Protein AF-A0A158P688-F1 (afdb_monomer_lite)

Secondary structure (DSSP, 8-state):
-------------------HHHHHHHHHHHHHHHTT--SPPP-EEPPTTHHHHS-EEEEEEEEEETTTEEEEEEEEEE---GGGSEEPS-HHHHTTS-HHHHHHTSSSSTT--S-HHHHHH--SSEEEEEESSTTTS---SHHHHHHHHHHHHHHHHHTT--S-EEEEES-GGG-EEEEEEE-SS-EEEEE--TTHHHHHHHHHTT-

Structure (mmCIF, N/CA/C/O backbone):
data_AF-A0A158P688-F1
#
_entry.id   AF-A0A158P688-F1
#
loop_
_atom_site.group_PDB
_atom_site.id
_atom_site.type_symbol
_atom_site.label_atom_id
_atom_site.label_alt_id
_atom_site.label_comp_id
_atom_site.label_asym_id
_atom_site.label_entity_id
_atom_site.label_seq_id
_atom_site.pdbx_PDB_ins_code
_atom_site.Cartn_x
_atom_site.Cartn_y
_atom_site.Cartn_z
_atom_site.occupancy
_atom_site.B_iso_or_equiv
_atom_site.auth_seq_id
_atom_site.auth_comp_id
_atom_site.auth_asym_id
_atom_site.auth_atom_id
_atom_site.pdbx_PDB_model_num
ATOM 1 N N . MET A 1 1 ? 5.202 -30.142 65.282 1.00 42.09 1 MET A N 1
ATOM 2 C CA . MET A 1 1 ? 4.028 -29.757 64.474 1.00 42.09 1 MET A CA 1
ATOM 3 C C . MET A 1 1 ? 4.418 -28.473 63.767 1.00 42.09 1 MET A C 1
ATOM 5 O O . MET A 1 1 ? 4.201 -27.389 64.292 1.00 42.09 1 MET A O 1
ATOM 9 N N . GLU A 1 2 ? 5.167 -28.626 62.679 1.00 47.06 2 GLU A N 1
ATOM 10 C CA . GLU A 1 2 ? 5.663 -27.513 61.870 1.00 47.06 2 GLU A CA 1
ATOM 11 C C . GLU A 1 2 ? 4.525 -27.040 60.967 1.00 47.06 2 GLU A C 1
ATOM 13 O O . GLU A 1 2 ? 3.822 -27.852 60.368 1.00 47.06 2 GLU A O 1
ATOM 18 N N . LYS A 1 3 ? 4.283 -25.727 60.954 1.00 50.97 3 LYS A N 1
ATOM 19 C CA . LYS A 1 3 ? 3.353 -25.100 60.019 1.00 50.97 3 LYS A CA 1
ATOM 20 C C . LYS A 1 3 ? 4.102 -24.909 58.707 1.00 50.97 3 LYS A C 1
ATOM 22 O O . LYS A 1 3 ? 4.956 -24.030 58.630 1.00 50.97 3 LYS A O 1
ATOM 27 N N . GLU A 1 4 ? 3.780 -25.719 57.707 1.00 53.47 4 GLU A N 1
ATOM 28 C CA . GLU A 1 4 ? 4.134 -25.413 56.324 1.00 53.47 4 GLU A CA 1
ATOM 29 C C . GLU A 1 4 ? 3.389 -24.135 55.926 1.00 53.47 4 GLU A C 1
ATOM 31 O O . GLU A 1 4 ? 2.156 -24.073 55.941 1.00 53.47 4 GLU A O 1
ATOM 36 N N . GLY A 1 5 ? 4.157 -23.073 55.679 1.00 58.00 5 GLY A N 1
ATOM 37 C CA . GLY A 1 5 ? 3.653 -21.859 55.061 1.00 58.00 5 GLY A CA 1
ATOM 38 C C . GLY A 1 5 ? 3.280 -22.196 53.629 1.00 58.00 5 GLY A C 1
ATOM 39 O O . GLY A 1 5 ? 4.149 -22.526 52.831 1.00 58.00 5 GLY A O 1
ATOM 40 N N . VAL A 1 6 ? 1.986 -22.158 53.330 1.00 57.94 6 VAL A N 1
ATOM 41 C CA . VAL A 1 6 ? 1.498 -22.242 51.958 1.00 57.94 6 VAL A CA 1
ATOM 42 C C . VAL A 1 6 ? 1.995 -20.979 51.260 1.00 57.94 6 VAL A C 1
ATOM 44 O O . VAL A 1 6 ? 1.518 -19.886 51.563 1.00 57.94 6 VAL A O 1
ATOM 47 N N . GLU A 1 7 ? 3.006 -21.115 50.400 1.00 63.25 7 GLU A N 1
ATOM 48 C CA . GLU A 1 7 ? 3.348 -20.081 49.426 1.00 63.25 7 GLU A CA 1
ATOM 49 C C . GLU A 1 7 ? 2.109 -19.862 48.561 1.00 63.25 7 GLU A C 1
ATOM 51 O O . GLU A 1 7 ? 1.703 -20.722 47.779 1.00 63.25 7 GLU A O 1
ATOM 56 N N . GLU A 1 8 ? 1.457 -18.726 48.782 1.00 62.47 8 GLU A N 1
ATOM 57 C CA . GLU A 1 8 ? 0.328 -18.256 47.999 1.00 62.47 8 GLU A CA 1
ATOM 58 C C . GLU A 1 8 ? 0.866 -17.940 46.596 1.00 62.47 8 GLU A C 1
ATOM 60 O O . GLU A 1 8 ? 1.449 -16.886 46.345 1.00 62.47 8 GLU A O 1
ATOM 65 N N . VAL A 1 9 ? 0.782 -18.926 45.700 1.00 66.31 9 VAL A N 1
ATOM 66 C CA . VAL A 1 9 ? 1.106 -18.758 44.284 1.00 66.31 9 VAL A CA 1
ATOM 67 C C . VAL A 1 9 ? 0.060 -17.806 43.721 1.00 66.31 9 VAL A C 1
ATOM 69 O O . VAL A 1 9 ? -1.075 -18.199 43.465 1.00 66.31 9 VAL A O 1
ATOM 72 N N . PHE A 1 10 ? 0.427 -16.534 43.589 1.00 61.31 10 PHE A N 1
ATOM 73 C CA . PHE A 1 10 ? -0.394 -15.553 42.898 1.00 61.31 10 PHE A CA 1
ATOM 74 C C . PHE A 1 10 ? -0.520 -15.984 41.435 1.00 61.31 10 PHE A C 1
ATOM 76 O O . PHE A 1 10 ? 0.457 -15.983 40.686 1.00 61.31 10 PHE A O 1
ATOM 83 N N . GLU A 1 11 ? -1.726 -16.388 41.050 1.00 66.19 11 GLU A N 1
ATOM 84 C CA . GLU A 1 11 ? -2.105 -16.624 39.664 1.00 66.19 11 GLU A CA 1
ATOM 85 C C . GLU A 1 11 ? -2.108 -15.255 38.969 1.00 66.19 11 GLU A C 1
ATOM 87 O O . GLU A 1 11 ? -2.910 -14.375 39.285 1.00 66.19 11 GLU A O 1
ATOM 92 N N . ILE A 1 12 ? -1.114 -15.013 38.111 1.00 66.25 12 ILE A N 1
ATOM 93 C CA . ILE A 1 12 ? -1.062 -13.793 37.307 1.00 66.25 12 ILE A CA 1
ATOM 94 C C . ILE A 1 12 ? -2.054 -13.997 36.165 1.00 66.25 12 ILE A C 1
ATOM 96 O O . ILE A 1 12 ? -1.719 -14.597 35.145 1.00 66.25 12 ILE A O 1
ATOM 100 N N . ASP A 1 13 ? -3.278 -13.515 36.356 1.00 57.19 13 ASP A N 1
ATOM 101 C CA . ASP A 1 13 ? -4.245 -13.377 35.273 1.00 57.19 13 ASP A CA 1
ATOM 102 C C . ASP A 1 13 ? -3.740 -12.301 34.305 1.00 57.19 13 ASP A C 1
ATOM 104 O O . ASP A 1 13 ? -3.825 -11.095 34.558 1.00 57.19 13 ASP A O 1
ATOM 108 N N . ASP A 1 14 ? -3.158 -12.743 33.195 1.00 58.66 14 ASP A N 1
ATOM 109 C CA . ASP A 1 14 ? -2.617 -11.865 32.166 1.00 58.66 14 ASP A CA 1
ATOM 110 C C . ASP A 1 14 ? -3.780 -11.284 31.335 1.00 58.66 14 ASP A C 1
ATOM 112 O O . ASP A 1 14 ? -4.219 -11.851 30.335 1.00 58.66 14 ASP A O 1
ATOM 116 N N . PHE A 1 15 ? -4.332 -10.143 31.763 1.00 59.12 15 PHE A N 1
ATOM 117 C CA . PHE A 1 15 ? -5.373 -9.399 31.035 1.00 59.12 15 PHE A CA 1
ATOM 118 C C . PHE A 1 15 ? -4.788 -8.606 29.855 1.00 59.12 15 PHE A C 1
ATOM 120 O O . PHE A 1 15 ? -4.997 -7.395 29.738 1.00 59.12 15 PHE A O 1
ATOM 127 N N . THR A 1 16 ? -4.044 -9.260 28.963 1.00 63.25 16 THR A N 1
ATOM 128 C CA . THR A 1 16 ? -3.558 -8.632 27.727 1.00 63.25 16 THR A CA 1
ATOM 129 C C . THR A 1 16 ? -4.727 -8.415 26.759 1.00 63.25 16 THR A C 1
ATOM 131 O O . THR A 1 16 ? -5.001 -9.201 25.855 1.00 63.25 16 THR A O 1
ATOM 134 N N . VAL A 1 17 ? -5.478 -7.330 26.969 1.00 73.69 17 VAL A N 1
ATOM 135 C CA . VAL A 1 17 ? -6.523 -6.890 26.038 1.00 73.69 17 VAL A CA 1
ATOM 136 C C . VAL A 1 17 ? -5.837 -6.328 24.796 1.00 73.69 17 VAL A C 1
ATOM 138 O O . VAL A 1 17 ? -5.309 -5.219 24.824 1.00 73.69 17 VAL A O 1
ATOM 141 N N . ILE A 1 18 ? -5.851 -7.099 23.707 1.00 80.12 18 ILE A N 1
ATOM 142 C CA . ILE A 1 18 ? -5.325 -6.666 22.409 1.00 80.12 18 ILE A CA 1
ATOM 143 C C . ILE A 1 18 ? -6.153 -5.477 21.920 1.00 80.12 18 ILE A C 1
ATOM 145 O O . ILE A 1 18 ? -7.374 -5.567 21.742 1.00 80.12 18 ILE A O 1
ATOM 149 N N . THR A 1 19 ? -5.482 -4.359 21.682 1.00 87.81 19 THR A N 1
ATOM 150 C CA . THR A 1 19 ? -6.111 -3.136 21.188 1.00 87.81 19 THR A CA 1
ATOM 151 C C . THR A 1 19 ? -6.630 -3.320 19.758 1.00 87.81 19 THR A C 1
ATOM 153 O O . THR A 1 19 ? -6.161 -4.162 18.992 1.00 87.81 19 THR A O 1
ATOM 156 N N . GLU A 1 20 ? -7.607 -2.507 19.348 1.00 89.81 20 GLU A N 1
ATOM 157 C CA . GLU A 1 20 ? -8.076 -2.477 17.951 1.00 89.81 20 GLU A CA 1
ATOM 158 C C . GLU A 1 20 ? -6.946 -2.205 16.957 1.00 89.81 20 GLU A C 1
ATOM 160 O O . GLU A 1 20 ? -6.907 -2.798 15.879 1.00 89.81 20 GLU A O 1
ATOM 165 N N . PHE A 1 21 ? -6.009 -1.337 17.339 1.00 92.19 21 PHE A N 1
ATOM 166 C CA . PHE A 1 21 ? -4.834 -1.028 16.539 1.00 92.19 21 PHE A CA 1
ATOM 167 C C . PHE A 1 21 ? -3.965 -2.269 16.313 1.00 92.19 21 PHE A C 1
ATOM 169 O O . PHE A 1 21 ? -3.626 -2.572 15.173 1.00 92.19 21 PHE A O 1
ATOM 176 N N . GLU A 1 22 ? -3.655 -3.026 17.367 1.00 93.12 22 GLU A N 1
ATOM 177 C CA . GLU A 1 22 ? -2.866 -4.258 17.258 1.00 93.12 22 GLU A CA 1
ATOM 178 C C . GLU A 1 22 ? -3.596 -5.328 16.442 1.00 93.12 22 GLU A C 1
ATOM 180 O O . GLU A 1 22 ? -2.985 -5.958 15.580 1.00 93.12 22 GLU A O 1
ATOM 185 N N . ARG A 1 23 ? -4.916 -5.487 16.633 1.00 93.38 23 ARG A N 1
ATOM 186 C CA . ARG A 1 23 ? -5.735 -6.382 15.794 1.00 93.38 23 ARG A CA 1
ATOM 187 C C . ARG A 1 23 ? -5.635 -6.005 14.314 1.00 93.38 23 ARG A C 1
ATOM 189 O O . ARG A 1 23 ? -5.493 -6.885 13.467 1.00 93.38 23 ARG A O 1
ATOM 196 N N . PHE A 1 24 ? -5.689 -4.710 14.003 1.00 95.75 24 PHE A N 1
ATOM 197 C CA . PHE A 1 24 ? -5.553 -4.215 12.636 1.00 95.75 24 PHE A CA 1
ATOM 198 C C . PHE A 1 24 ? -4.149 -4.463 12.070 1.00 95.75 24 PHE A C 1
ATOM 200 O O . PHE A 1 24 ? -4.032 -4.981 10.962 1.00 95.75 24 PHE A O 1
ATOM 207 N N . VAL A 1 25 ? -3.092 -4.164 12.832 1.00 96.69 25 VAL A N 1
ATOM 208 C CA . VAL A 1 25 ? -1.698 -4.434 12.437 1.00 96.69 25 VAL A CA 1
ATOM 209 C C . VAL A 1 25 ? -1.505 -5.911 12.107 1.00 96.69 25 VAL A C 1
ATOM 211 O O . VAL A 1 25 ? -1.020 -6.221 11.023 1.00 96.69 25 VAL A O 1
ATOM 214 N N . VAL A 1 26 ? -1.949 -6.819 12.981 1.00 95.69 26 VAL A N 1
ATOM 215 C CA . VAL A 1 26 ? -1.831 -8.272 12.769 1.00 95.69 26 VAL A CA 1
ATOM 216 C C . VAL A 1 26 ? -2.599 -8.719 11.524 1.00 95.69 26 VAL A C 1
ATOM 218 O O . VAL A 1 26 ? -2.091 -9.524 10.747 1.00 95.69 26 VAL A O 1
ATOM 221 N N . ALA A 1 27 ? -3.801 -8.182 11.291 1.00 96.56 27 ALA A N 1
ATOM 222 C CA . ALA A 1 27 ? -4.586 -8.509 10.102 1.00 96.56 27 ALA A CA 1
ATOM 223 C C . ALA A 1 27 ? -3.896 -8.057 8.804 1.00 96.56 27 ALA A C 1
ATOM 225 O O . ALA A 1 27 ? -3.894 -8.792 7.815 1.00 96.56 27 ALA A O 1
ATOM 226 N N . VAL A 1 28 ? -3.300 -6.861 8.800 1.00 97.38 28 VAL A N 1
ATOM 227 C CA . VAL A 1 28 ? -2.554 -6.353 7.643 1.00 97.38 28 VAL A CA 1
ATOM 228 C C . VAL A 1 28 ? -1.253 -7.126 7.448 1.00 97.38 28 VAL A C 1
ATOM 230 O O . VAL A 1 28 ? -0.952 -7.510 6.323 1.00 97.38 28 VAL A O 1
ATOM 233 N N . GLU A 1 29 ? -0.510 -7.410 8.515 1.00 97.06 29 GLU A N 1
ATOM 234 C CA . GLU A 1 29 ? 0.719 -8.203 8.454 1.00 97.06 29 GLU A CA 1
ATOM 235 C C . GLU A 1 29 ? 0.462 -9.593 7.868 1.00 97.06 29 GLU A C 1
ATOM 237 O O . GLU A 1 29 ? 1.119 -9.980 6.900 1.00 97.06 29 GLU A O 1
ATOM 242 N N . ALA A 1 30 ? -0.547 -10.301 8.385 1.00 96.88 30 ALA A N 1
ATOM 243 C CA . ALA A 1 30 ? -0.937 -11.617 7.893 1.00 96.88 30 ALA A CA 1
ATOM 244 C C . ALA A 1 30 ? -1.312 -11.580 6.405 1.00 96.88 30 ALA A C 1
ATOM 246 O O . ALA A 1 30 ? -0.909 -12.459 5.646 1.00 96.88 30 ALA A O 1
ATOM 247 N N . LEU A 1 31 ? -2.026 -10.537 5.964 1.00 97.50 31 LEU A N 1
ATOM 248 C CA . LEU A 1 31 ? -2.396 -10.366 4.560 1.00 97.50 31 LEU A CA 1
ATOM 249 C C . LEU A 1 31 ? -1.173 -10.138 3.657 1.00 97.50 31 LEU A C 1
ATOM 251 O O . LEU A 1 31 ? -1.068 -10.721 2.578 1.00 97.50 31 LEU A O 1
ATOM 255 N N . VAL A 1 32 ? -0.240 -9.284 4.084 1.00 96.56 32 VAL A N 1
ATOM 256 C CA . VAL A 1 32 ? 0.983 -8.971 3.326 1.00 96.56 32 VAL A CA 1
ATOM 257 C C . VAL A 1 32 ? 1.896 -10.203 3.247 1.00 96.56 32 VAL A C 1
ATOM 259 O O . VAL A 1 32 ? 2.467 -10.476 2.187 1.00 96.56 32 VAL A O 1
ATOM 262 N N . GLN A 1 33 ? 1.973 -10.989 4.326 1.00 96.12 33 GLN A N 1
ATOM 263 C CA . GLN A 1 33 ? 2.653 -12.286 4.354 1.00 96.12 33 GLN A CA 1
ATOM 264 C C . GLN A 1 33 ? 1.992 -13.305 3.419 1.00 96.12 33 GLN A C 1
ATOM 266 O O . GLN A 1 33 ? 2.682 -13.920 2.607 1.00 96.12 33 GLN A O 1
ATOM 271 N N . GLU A 1 34 ? 0.664 -13.450 3.471 1.00 97.00 34 GLU A N 1
ATOM 272 C CA . GLU A 1 34 ? -0.103 -14.348 2.595 1.00 97.00 34 GLU A CA 1
ATOM 273 C C . GLU A 1 34 ? 0.138 -14.032 1.112 1.00 97.00 34 GLU A C 1
ATOM 275 O O . GLU A 1 34 ? 0.242 -14.929 0.271 1.00 97.00 34 GLU A O 1
ATOM 280 N N . TRP A 1 35 ? 0.262 -12.748 0.772 1.00 96.44 35 TRP A N 1
ATOM 281 C CA . TRP A 1 35 ? 0.513 -12.305 -0.598 1.00 96.44 35 TRP A CA 1
ATOM 282 C C . TRP A 1 35 ? 1.980 -12.398 -1.033 1.00 96.44 35 TRP A C 1
ATOM 284 O O . TRP A 1 35 ? 2.261 -12.160 -2.211 1.00 96.44 35 TRP A O 1
ATOM 294 N N . GLY A 1 36 ? 2.892 -12.790 -0.137 1.00 94.38 36 GLY A N 1
ATOM 295 C CA . GLY A 1 36 ? 4.316 -12.955 -0.431 1.00 94.38 36 GLY A CA 1
ATOM 296 C C . GLY A 1 36 ? 5.041 -11.631 -0.668 1.00 94.38 36 GLY A C 1
ATOM 297 O O . GLY A 1 36 ? 5.962 -11.567 -1.480 1.00 94.38 36 GLY A O 1
ATOM 298 N N . LEU A 1 37 ? 4.602 -10.561 -0.000 1.00 93.69 37 LEU A N 1
ATOM 299 C CA . LEU A 1 37 ? 5.148 -9.208 -0.156 1.00 93.69 37 LEU A CA 1
ATOM 300 C C . LEU A 1 37 ? 6.218 -8.871 0.902 1.00 93.69 37 LEU A C 1
ATOM 302 O O . LEU A 1 37 ? 6.527 -7.702 1.122 1.00 93.69 37 LEU A O 1
ATOM 306 N N . THR A 1 38 ? 6.759 -9.885 1.577 1.00 91.56 38 THR A N 1
ATOM 307 C CA . THR A 1 38 ? 7.783 -9.756 2.624 1.00 91.56 38 THR A CA 1
ATOM 308 C C . THR A 1 38 ? 9.193 -9.692 2.050 1.00 91.56 38 THR A C 1
ATOM 310 O O . THR A 1 38 ? 9.495 -10.397 1.083 1.00 91.56 38 THR A O 1
ATOM 313 N N . GLY A 1 39 ? 10.079 -8.969 2.731 1.00 84.94 39 GLY A N 1
ATOM 314 C CA . GLY A 1 39 ? 11.501 -8.907 2.411 1.00 84.94 39 GLY A CA 1
ATOM 315 C C . GLY A 1 39 ? 11.865 -7.937 1.285 1.00 84.94 39 GLY A C 1
ATOM 316 O O . GLY A 1 39 ? 11.031 -7.218 0.728 1.00 84.94 39 GLY A O 1
ATOM 317 N N . GLU A 1 40 ? 13.157 -7.941 0.953 1.00 78.88 40 GLU A N 1
ATOM 318 C CA . GLU A 1 40 ? 13.744 -7.049 -0.049 1.00 78.88 40 GLU A CA 1
ATOM 319 C C . GLU A 1 40 ? 13.161 -7.323 -1.440 1.00 78.88 40 GLU A C 1
ATOM 321 O O . GLU A 1 40 ? 13.055 -8.469 -1.892 1.00 78.88 40 GLU A O 1
ATOM 326 N N . ARG A 1 41 ? 12.776 -6.252 -2.137 1.00 84.19 41 ARG A N 1
ATOM 327 C CA . ARG A 1 41 ? 12.240 -6.345 -3.496 1.00 84.19 41 ARG A CA 1
ATOM 328 C C . ARG A 1 41 ? 13.371 -6.292 -4.514 1.00 84.19 41 ARG A C 1
ATOM 330 O O . ARG A 1 41 ? 14.478 -5.832 -4.238 1.00 84.19 41 ARG A O 1
ATOM 337 N N . GLN A 1 42 ? 13.104 -6.760 -5.730 1.00 72.81 42 GLN A N 1
ATOM 338 C CA . GLN A 1 42 ? 14.065 -6.579 -6.812 1.00 72.81 42 GLN A CA 1
ATOM 339 C C . GLN A 1 42 ? 14.171 -5.093 -7.155 1.00 72.81 42 GLN A C 1
ATOM 341 O O . GLN A 1 42 ? 13.176 -4.428 -7.436 1.00 72.81 42 GLN A O 1
ATOM 346 N N . HIS A 1 43 ? 15.397 -4.582 -7.118 1.00 73.38 43 HIS A N 1
ATOM 347 C CA . HIS A 1 43 ? 15.708 -3.212 -7.489 1.00 73.38 43 HIS A CA 1
ATOM 348 C C . HIS A 1 43 ? 16.122 -3.219 -8.957 1.00 73.38 43 HIS A C 1
ATOM 350 O O . HIS A 1 43 ? 17.216 -3.669 -9.296 1.00 73.38 43 HIS A O 1
ATOM 356 N N . GLY A 1 44 ? 15.252 -2.733 -9.837 1.00 76.81 44 GLY A N 1
ATOM 357 C CA . GLY A 1 44 ? 15.532 -2.727 -11.265 1.00 76.81 44 GLY A CA 1
ATOM 358 C C . GLY A 1 44 ? 14.692 -1.721 -12.033 1.00 76.81 44 GLY A C 1
ATOM 359 O O . GLY A 1 44 ? 13.910 -0.974 -11.446 1.00 76.81 44 GLY A O 1
ATOM 360 N N . ARG A 1 45 ? 14.914 -1.646 -13.345 1.00 83.38 45 ARG A N 1
ATOM 361 C CA . ARG A 1 45 ? 14.231 -0.693 -14.225 1.00 83.38 45 ARG A CA 1
ATOM 362 C C . ARG A 1 45 ? 13.406 -1.415 -15.260 1.00 83.38 45 ARG A C 1
ATOM 364 O O . ARG A 1 45 ? 13.850 -2.377 -15.872 1.00 83.38 45 ARG A O 1
ATOM 371 N N . TYR A 1 46 ? 12.210 -0.907 -15.496 1.00 88.19 46 TYR A N 1
ATOM 372 C CA . TYR A 1 46 ? 11.400 -1.396 -16.594 1.00 88.19 46 TYR A CA 1
ATOM 373 C C . TYR A 1 46 ? 11.905 -0.823 -17.924 1.00 88.19 46 TYR A C 1
ATOM 375 O O . TYR A 1 46 ? 12.183 0.376 -17.993 1.00 88.19 46 TYR A O 1
ATOM 383 N N . PRO A 1 47 ? 11.959 -1.633 -18.995 1.00 87.69 47 PRO A N 1
ATOM 384 C CA . PRO A 1 47 ? 12.250 -1.166 -20.336 1.00 87.69 47 PRO A CA 1
ATOM 385 C C . PRO A 1 47 ? 11.323 -0.029 -20.752 1.00 87.69 47 PRO A C 1
ATOM 387 O O . PRO A 1 47 ? 10.134 0.016 -20.409 1.00 87.69 47 PRO A O 1
ATOM 390 N N . LYS A 1 48 ? 11.859 0.892 -21.551 1.00 88.19 48 LYS A N 1
ATOM 391 C CA . LYS A 1 48 ? 11.142 2.105 -21.939 1.00 88.19 48 LYS A CA 1
ATOM 392 C C . LYS A 1 48 ? 9.774 1.792 -22.555 1.00 88.19 48 LYS A C 1
ATOM 394 O O . LYS A 1 48 ? 9.667 1.166 -23.605 1.00 88.19 48 LYS A O 1
ATOM 399 N N . GLY A 1 49 ? 8.723 2.307 -21.918 1.00 86.06 49 GLY A N 1
ATOM 400 C CA . GLY A 1 49 ? 7.348 2.241 -22.413 1.00 86.06 49 GLY A CA 1
ATOM 401 C C . GLY A 1 49 ? 6.591 0.946 -22.106 1.00 86.06 49 GLY A C 1
ATOM 402 O O . GLY A 1 49 ? 5.384 0.924 -22.342 1.00 86.06 49 GLY A O 1
ATOM 403 N N . ILE A 1 50 ? 7.226 -0.087 -21.535 1.00 90.38 50 ILE A N 1
ATOM 404 C CA . ILE A 1 50 ? 6.561 -1.380 -21.290 1.00 90.38 50 ILE A CA 1
ATOM 405 C C . ILE A 1 50 ? 5.409 -1.267 -20.285 1.00 90.38 50 ILE A C 1
ATOM 407 O O . ILE A 1 50 ? 4.345 -1.840 -20.495 1.00 90.38 50 ILE A O 1
ATOM 411 N N . LEU A 1 51 ? 5.567 -0.443 -19.243 1.00 89.88 51 LEU A N 1
ATOM 412 C CA . LEU A 1 51 ? 4.545 -0.234 -18.209 1.00 89.88 51 LEU A CA 1
ATOM 413 C C . LEU A 1 51 ? 3.252 0.398 -18.750 1.00 89.88 51 LEU A C 1
ATOM 415 O O . LEU A 1 51 ? 2.202 0.323 -18.115 1.00 89.88 51 LEU A O 1
ATOM 419 N N . ARG A 1 52 ? 3.316 1.034 -19.927 1.00 88.69 52 ARG A N 1
ATOM 420 C CA . ARG A 1 52 ? 2.160 1.665 -20.582 1.00 88.69 52 ARG A CA 1
ATOM 421 C C . ARG A 1 52 ? 1.345 0.677 -21.406 1.00 88.69 52 ARG A C 1
ATOM 423 O O . ARG A 1 52 ? 0.196 0.968 -21.720 1.00 88.69 52 ARG A O 1
ATOM 430 N N . THR A 1 53 ? 1.951 -0.438 -21.804 1.00 89.12 53 THR A N 1
ATOM 431 C CA . THR A 1 53 ? 1.350 -1.425 -22.706 1.00 89.12 53 THR A CA 1
ATOM 432 C C . THR A 1 53 ? 1.104 -2.771 -22.035 1.00 89.12 53 THR A C 1
ATOM 434 O O . THR A 1 53 ? 0.332 -3.567 -22.566 1.00 89.12 53 THR A O 1
ATOM 437 N N . CYS A 1 54 ? 1.732 -3.039 -20.887 1.00 91.12 54 CYS A N 1
ATOM 438 C CA . CYS A 1 54 ? 1.561 -4.292 -20.167 1.00 91.12 54 CYS A CA 1
ATOM 439 C C . CYS A 1 54 ? 0.167 -4.424 -19.540 1.00 91.12 54 CYS A C 1
ATOM 441 O O . CYS A 1 54 ? -0.502 -3.441 -19.206 1.00 91.12 54 CYS A O 1
ATOM 443 N N . SER A 1 55 ? -0.254 -5.671 -19.330 1.00 92.69 55 SER A N 1
ATOM 444 C CA . SER A 1 55 ? -1.362 -5.982 -18.432 1.00 92.69 55 SER A CA 1
ATOM 445 C C . SER A 1 55 ? -0.943 -5.772 -16.978 1.00 92.69 55 SER A C 1
ATOM 447 O O . SER A 1 55 ? 0.239 -5.790 -16.632 1.00 92.69 55 SER A O 1
ATOM 449 N N . TRP A 1 56 ? -1.935 -5.559 -16.120 1.00 93.94 56 TRP A N 1
ATOM 450 C CA . TRP A 1 56 ? -1.748 -5.353 -14.690 1.00 93.94 56 TRP A CA 1
ATOM 451 C C . TRP A 1 56 ? -2.496 -6.433 -13.929 1.00 93.94 56 TRP A C 1
ATOM 453 O O . TRP A 1 56 ? -3.636 -6.764 -14.263 1.00 93.94 56 TRP A O 1
ATOM 463 N N . LYS A 1 57 ? -1.840 -6.992 -12.917 1.00 95.00 57 LYS A N 1
ATOM 464 C CA . LYS A 1 57 ? -2.427 -7.970 -12.011 1.00 95.00 57 LYS A CA 1
ATOM 465 C C . LYS A 1 57 ? -2.874 -7.269 -10.747 1.00 95.00 57 LYS A C 1
ATOM 467 O O . LYS A 1 57 ? -2.136 -6.474 -10.166 1.00 95.00 57 LYS A O 1
ATOM 472 N N . THR A 1 58 ? -4.075 -7.624 -10.310 1.00 96.12 58 THR A N 1
ATOM 473 C CA . THR A 1 58 ? -4.672 -7.079 -9.100 1.00 96.12 58 THR A CA 1
ATOM 474 C C . THR A 1 58 ? -5.186 -8.207 -8.217 1.00 96.12 58 THR A C 1
ATOM 476 O O . THR A 1 58 ? -5.848 -9.128 -8.697 1.00 96.12 58 THR A O 1
ATOM 479 N N . LYS A 1 59 ? -4.893 -8.133 -6.918 1.00 96.56 59 LYS A N 1
ATOM 480 C CA . LYS A 1 59 ? -5.487 -8.980 -5.873 1.00 96.56 59 LYS A CA 1
ATOM 481 C C . LYS A 1 59 ? -6.168 -8.085 -4.851 1.00 96.56 59 LYS A C 1
ATOM 483 O O . LYS A 1 59 ? -5.685 -6.988 -4.589 1.00 96.56 59 LYS A O 1
ATOM 488 N N . SER A 1 60 ? -7.271 -8.537 -4.263 1.00 97.31 60 SER A N 1
ATOM 489 C CA . SER A 1 60 ? -7.956 -7.759 -3.232 1.00 97.31 60 SER A CA 1
ATOM 490 C C . SER A 1 60 ? -8.483 -8.622 -2.099 1.00 97.31 60 SER A C 1
ATOM 492 O O . SER A 1 60 ? -9.002 -9.706 -2.353 1.00 97.31 60 SER A O 1
ATOM 494 N N . SER A 1 61 ? -8.418 -8.098 -0.880 1.00 98.00 61 SER A N 1
ATOM 495 C CA . SER A 1 61 ? -9.027 -8.674 0.320 1.00 98.00 61 SER A CA 1
ATOM 496 C C . SER A 1 61 ? -9.650 -7.563 1.167 1.00 98.00 61 SER A C 1
ATOM 498 O O . SER A 1 61 ? -9.447 -6.380 0.894 1.00 98.00 61 SER A O 1
ATOM 500 N N . VAL A 1 62 ? -10.443 -7.926 2.170 1.00 97.50 62 VAL A N 1
ATOM 501 C CA . VAL A 1 62 ? -11.062 -6.980 3.103 1.00 97.50 62 VAL A CA 1
ATOM 502 C C . VAL A 1 62 ? -10.517 -7.243 4.498 1.00 97.50 62 VAL A C 1
ATOM 504 O O . VAL A 1 62 ? -10.509 -8.384 4.953 1.00 97.50 62 VAL A O 1
ATOM 507 N N . VAL A 1 63 ? -10.088 -6.181 5.174 1.00 96.62 63 VAL A N 1
ATOM 508 C CA . VAL A 1 63 ? -9.622 -6.203 6.563 1.00 96.62 63 VAL A CA 1
ATOM 509 C C . VAL A 1 63 ? -10.519 -5.317 7.422 1.00 96.62 63 VAL A C 1
ATOM 511 O O . VAL A 1 63 ? -11.028 -4.297 6.955 1.00 96.62 63 VAL A O 1
ATOM 514 N N . ASN A 1 64 ? -10.724 -5.701 8.680 1.00 94.56 64 ASN A N 1
ATOM 515 C CA . ASN A 1 64 ? -11.487 -4.891 9.630 1.00 94.56 64 ASN A CA 1
ATOM 516 C C . ASN A 1 64 ? -10.603 -3.771 10.185 1.00 94.56 64 ASN A C 1
ATOM 518 O O . ASN A 1 64 ? -9.457 -4.020 10.551 1.00 94.56 64 ASN A O 1
ATOM 522 N N . PHE A 1 65 ? -11.145 -2.562 10.274 1.00 92.50 65 PHE A N 1
ATOM 523 C CA . PHE A 1 65 ? -10.512 -1.390 10.863 1.00 92.50 65 PHE A CA 1
ATOM 524 C C . PHE A 1 65 ? -11.364 -0.905 12.043 1.00 92.50 65 PHE A C 1
ATOM 526 O O . PHE A 1 65 ? -12.367 -0.214 11.867 1.00 92.50 65 PHE A O 1
ATOM 533 N N . GLY A 1 66 ? -10.979 -1.314 13.252 1.00 86.75 66 GLY A N 1
ATOM 534 C CA . GLY A 1 66 ? -11.856 -1.222 14.419 1.00 86.75 66 GLY A CA 1
ATOM 535 C C . GLY A 1 66 ? -13.062 -2.158 14.288 1.00 86.75 66 GLY A C 1
ATOM 536 O O . GLY A 1 66 ? -13.027 -3.137 13.539 1.00 86.75 66 GLY A O 1
ATOM 537 N N . ASP A 1 67 ? -14.130 -1.857 15.020 1.00 84.25 67 ASP A N 1
ATOM 538 C CA . ASP A 1 67 ? -15.321 -2.715 15.055 1.00 84.25 67 ASP A CA 1
ATOM 539 C C . ASP A 1 67 ? -16.363 -2.367 13.974 1.00 84.25 67 ASP A C 1
ATOM 541 O O . ASP A 1 67 ? -17.188 -3.208 13.612 1.00 84.25 67 ASP A O 1
ATOM 545 N N . LEU A 1 68 ? -16.333 -1.135 13.453 1.00 81.31 68 LEU A N 1
ATOM 546 C CA . LEU A 1 68 ? -17.347 -0.624 12.524 1.00 81.31 68 LEU A CA 1
ATOM 547 C C . LEU A 1 68 ? -16.865 -0.586 11.076 1.00 81.31 68 LEU A C 1
ATOM 549 O O . LEU A 1 68 ? -17.633 -0.938 10.184 1.00 81.31 68 LEU A O 1
ATOM 553 N N . ASN A 1 69 ? -15.607 -0.202 10.848 1.00 90.19 69 ASN A N 1
ATOM 554 C CA . ASN A 1 69 ? -15.135 0.092 9.504 1.00 90.19 69 ASN A CA 1
ATOM 555 C C . ASN A 1 69 ? -14.428 -1.114 8.883 1.00 90.19 69 ASN A C 1
ATOM 557 O O . ASN A 1 69 ? -13.756 -1.902 9.552 1.00 90.19 69 ASN A O 1
ATOM 561 N N . LYS A 1 70 ? -14.513 -1.224 7.562 1.00 94.94 70 LYS A N 1
ATOM 562 C CA . LYS A 1 70 ? -13.818 -2.230 6.759 1.00 94.94 70 LYS A CA 1
ATOM 563 C C . LYS A 1 70 ? -13.036 -1.574 5.638 1.00 94.94 70 LYS A C 1
ATOM 565 O O . LYS A 1 70 ? -13.539 -0.737 4.896 1.00 94.94 70 LYS A O 1
ATOM 570 N N . LEU A 1 71 ? -11.794 -2.003 5.466 1.00 96.44 71 LEU A N 1
ATOM 571 C CA . LEU A 1 71 ? -10.932 -1.526 4.396 1.00 96.44 71 LEU A CA 1
ATOM 572 C C . LEU A 1 71 ? -10.718 -2.637 3.375 1.00 96.44 71 LEU A C 1
ATOM 574 O O . LEU A 1 71 ? -10.256 -3.730 3.695 1.00 96.44 71 LEU A O 1
ATOM 578 N N . ARG A 1 72 ? -11.029 -2.343 2.115 1.00 97.06 72 ARG A N 1
ATOM 579 C CA . ARG A 1 72 ? -10.619 -3.147 0.971 1.00 97.06 72 ARG A CA 1
ATOM 580 C C . ARG A 1 72 ? -9.170 -2.829 0.639 1.00 97.06 72 ARG A C 1
ATOM 582 O O . ARG A 1 72 ? -8.855 -1.724 0.195 1.00 97.06 72 ARG A O 1
ATOM 589 N N . VAL A 1 73 ? -8.316 -3.825 0.810 1.00 97.88 73 VAL A N 1
ATOM 590 C CA . VAL A 1 73 ? -6.910 -3.794 0.421 1.00 97.88 73 VAL A CA 1
ATOM 591 C C . VAL A 1 73 ? -6.795 -4.321 -0.997 1.00 97.88 73 VAL A C 1
ATOM 593 O O . VAL A 1 73 ? -7.299 -5.401 -1.296 1.00 97.88 73 VAL A O 1
ATOM 596 N N . THR A 1 74 ? -6.137 -3.567 -1.866 1.00 97.75 74 THR A N 1
ATOM 597 C CA . THR A 1 74 ? -5.938 -3.906 -3.274 1.00 97.75 74 THR A CA 1
ATOM 598 C C . THR A 1 74 ? -4.456 -3.839 -3.604 1.00 97.75 74 THR A C 1
ATOM 600 O O . THR A 1 74 ? -3.862 -2.766 -3.566 1.00 97.75 74 THR A O 1
ATOM 603 N N . TYR A 1 75 ? -3.862 -4.979 -3.930 1.00 97.75 75 TYR A N 1
ATOM 604 C CA . TYR A 1 75 ? -2.489 -5.097 -4.408 1.00 97.75 75 TYR A CA 1
ATOM 605 C C . TYR A 1 75 ? -2.468 -5.034 -5.929 1.00 97.75 75 TYR A C 1
ATOM 607 O O . TYR A 1 75 ? -3.182 -5.807 -6.566 1.00 97.75 75 TYR A O 1
ATOM 615 N N . SER A 1 76 ? -1.671 -4.132 -6.500 1.00 96.06 76 SER A N 1
ATOM 616 C CA . SER A 1 76 ? -1.531 -3.964 -7.950 1.00 96.06 76 SER A CA 1
ATOM 617 C C . SER A 1 76 ? -0.065 -3.989 -8.361 1.00 96.06 76 SER A C 1
ATOM 619 O O . SER A 1 76 ? 0.763 -3.325 -7.738 1.00 96.06 76 SER A O 1
ATOM 621 N N . HIS A 1 77 ? 0.237 -4.734 -9.423 1.00 94.12 77 HIS A N 1
ATOM 622 C CA . HIS A 1 77 ? 1.577 -4.811 -9.999 1.00 94.12 77 HIS A CA 1
ATOM 623 C C . HIS A 1 77 ? 1.530 -5.130 -11.504 1.00 94.12 77 HIS A C 1
ATOM 625 O O . HIS A 1 77 ? 0.527 -5.674 -11.987 1.00 94.12 77 HIS A O 1
ATOM 631 N N . PRO A 1 78 ? 2.600 -4.839 -12.265 1.00 93.12 78 PRO A N 1
ATOM 632 C CA . PRO A 1 78 ? 2.673 -5.176 -13.679 1.00 93.12 78 PRO A CA 1
ATOM 633 C C . PRO A 1 78 ? 2.703 -6.695 -13.859 1.00 93.12 78 PRO A C 1
ATOM 635 O O . PRO A 1 78 ? 3.370 -7.417 -13.112 1.00 93.12 78 PRO A O 1
ATOM 638 N N . ASP A 1 79 ? 1.992 -7.194 -14.866 1.00 93.00 79 ASP A N 1
ATOM 639 C CA . ASP A 1 79 ? 2.031 -8.601 -15.255 1.00 93.00 79 ASP A CA 1
ATOM 640 C C . ASP A 1 79 ? 3.163 -8.845 -16.253 1.00 93.00 79 ASP A C 1
ATOM 642 O O . ASP A 1 79 ? 2.947 -9.048 -17.449 1.00 93.00 79 ASP A O 1
ATOM 646 N N . LEU A 1 80 ? 4.391 -8.744 -15.752 1.00 90.44 80 LEU A N 1
ATOM 647 C CA . LEU A 1 80 ? 5.606 -8.912 -16.536 1.00 90.44 80 LEU A CA 1
ATOM 648 C C . LEU A 1 80 ? 6.479 -10.014 -15.922 1.00 90.44 80 LEU A C 1
ATOM 650 O O . LEU A 1 80 ? 6.556 -10.120 -14.694 1.00 90.44 80 LEU A O 1
ATOM 654 N N . PRO A 1 81 ? 7.159 -10.833 -16.744 1.00 86.69 81 PRO A N 1
ATOM 655 C CA . PRO A 1 81 ? 8.216 -11.712 -16.257 1.00 86.69 81 PRO A CA 1
ATOM 656 C C . PRO A 1 81 ? 9.307 -10.899 -15.555 1.00 86.69 81 PRO A C 1
ATOM 658 O O . PRO A 1 81 ? 9.678 -9.835 -16.050 1.00 86.69 81 PRO A O 1
ATOM 661 N N . LEU A 1 82 ? 9.866 -11.419 -14.458 1.00 79.19 82 LEU A N 1
ATOM 662 C CA . LEU A 1 82 ? 10.944 -10.749 -13.712 1.00 79.19 82 LEU A CA 1
ATOM 663 C C . LEU A 1 82 ? 12.174 -10.459 -14.588 1.00 79.19 82 LEU A C 1
ATOM 665 O O . LEU A 1 82 ? 12.819 -9.436 -14.416 1.00 79.19 82 LEU A O 1
ATOM 669 N N . GLU A 1 83 ? 12.437 -11.301 -15.589 1.00 83.38 83 GLU A N 1
ATOM 670 C CA . GLU A 1 83 ? 13.507 -11.119 -16.586 1.00 83.38 83 GLU A CA 1
ATOM 671 C C . GLU A 1 83 ? 13.358 -9.840 -17.426 1.00 83.38 83 GLU A C 1
ATOM 673 O O . GLU A 1 83 ? 14.310 -9.393 -18.058 1.00 83.38 83 GLU A O 1
ATOM 678 N N . THR A 1 84 ? 12.160 -9.248 -17.447 1.00 83.50 84 THR A N 1
ATOM 679 C CA . THR A 1 84 ? 11.899 -7.979 -18.139 1.00 83.50 84 THR A CA 1
ATOM 680 C C . THR A 1 84 ? 12.540 -6.808 -17.404 1.00 83.50 84 THR A C 1
ATOM 682 O O . THR A 1 84 ? 12.751 -5.765 -18.008 1.00 83.50 84 THR A O 1
ATOM 685 N N . VAL A 1 85 ? 12.806 -6.947 -16.104 1.00 84.00 85 VAL A N 1
ATOM 686 C CA . VAL A 1 85 ? 13.381 -5.885 -15.284 1.00 84.00 85 VAL A CA 1
ATOM 687 C C . VAL A 1 85 ? 14.889 -5.827 -15.533 1.00 84.00 85 VAL A C 1
ATOM 689 O O . VAL A 1 85 ? 15.620 -6.774 -15.259 1.00 84.00 85 VAL A O 1
ATOM 692 N N . GLU A 1 86 ? 15.355 -4.697 -16.054 1.00 84.94 86 GLU A N 1
ATOM 693 C CA . GLU A 1 86 ? 16.764 -4.434 -16.326 1.00 84.94 86 GLU A CA 1
ATOM 694 C C . GLU A 1 86 ? 17.521 -4.139 -15.025 1.00 84.94 86 GLU A C 1
ATOM 696 O O . GLU A 1 86 ? 17.052 -3.389 -14.158 1.00 84.94 86 GLU A O 1
ATOM 701 N N . GLU A 1 87 ? 18.725 -4.700 -14.903 1.00 79.69 87 GLU A N 1
ATOM 702 C CA . GLU A 1 87 ? 19.609 -4.428 -13.773 1.00 79.69 87 GLU A CA 1
ATOM 703 C C . GLU A 1 87 ? 20.032 -2.955 -13.729 1.00 79.69 87 GLU A C 1
ATOM 705 O O . GLU A 1 87 ? 20.240 -2.284 -14.746 1.00 79.69 87 GLU A O 1
ATOM 710 N N . LEU A 1 88 ? 20.189 -2.434 -12.514 1.00 78.69 88 LEU A N 1
ATOM 711 C CA . LEU A 1 88 ? 20.593 -1.050 -12.321 1.00 78.69 88 LEU A CA 1
ATOM 712 C C . LEU A 1 88 ? 22.086 -0.858 -12.633 1.00 78.69 88 LEU A C 1
ATOM 714 O O . LEU A 1 88 ? 22.913 -1.618 -12.136 1.00 78.69 88 LEU A O 1
ATOM 718 N N . PRO A 1 89 ? 22.473 0.227 -13.336 1.00 67.75 89 PRO A N 1
ATOM 719 C CA . PRO A 1 89 ? 23.880 0.511 -13.640 1.00 67.75 89 PRO A CA 1
ATOM 720 C C . PRO A 1 89 ? 24.768 0.717 -12.402 1.00 67.75 89 PRO A C 1
ATOM 722 O O . PRO A 1 89 ? 25.988 0.629 -12.495 1.00 67.75 89 PRO A O 1
ATOM 725 N N . ASN A 1 90 ? 24.169 1.066 -11.257 1.00 71.25 90 ASN A N 1
ATOM 726 C CA . ASN A 1 90 ? 24.865 1.264 -9.988 1.00 71.25 90 ASN A CA 1
ATOM 727 C C . ASN A 1 90 ? 24.066 0.618 -8.838 1.00 71.25 90 ASN A C 1
ATOM 729 O O . ASN A 1 90 ? 23.282 1.311 -8.176 1.00 71.25 90 ASN A O 1
ATOM 733 N N . PRO A 1 91 ? 24.237 -0.696 -8.612 1.00 68.25 91 PRO A N 1
ATOM 734 C CA . PRO A 1 91 ? 23.464 -1.438 -7.620 1.00 68.25 91 PRO A CA 1
ATOM 735 C C . PRO A 1 91 ? 23.731 -0.954 -6.188 1.00 68.25 91 PRO A C 1
ATOM 737 O O . PRO A 1 91 ? 22.813 -0.934 -5.374 1.00 68.25 91 PRO A O 1
ATOM 740 N N . GLU A 1 92 ? 24.934 -0.454 -5.887 1.00 69.75 92 GLU A N 1
ATOM 741 C CA . GLU A 1 92 ? 25.266 0.069 -4.554 1.00 69.75 92 GLU A CA 1
ATOM 742 C C . GLU A 1 92 ? 24.445 1.312 -4.192 1.00 69.75 92 GLU A C 1
ATOM 744 O O . GLU A 1 92 ? 23.979 1.438 -3.065 1.00 69.75 92 GLU A O 1
ATOM 749 N N . ARG A 1 93 ? 24.217 2.231 -5.142 1.00 63.12 93 ARG A N 1
ATOM 750 C CA . ARG A 1 93 ? 23.335 3.391 -4.905 1.00 63.12 93 ARG A CA 1
ATOM 751 C C . ARG A 1 93 ? 21.869 2.992 -4.790 1.00 63.12 93 ARG A C 1
ATOM 753 O O . ARG A 1 93 ? 21.136 3.614 -4.026 1.00 63.12 93 ARG A O 1
ATOM 760 N N . ALA A 1 94 ? 21.452 1.995 -5.563 1.00 65.38 94 ALA A N 1
ATOM 761 C CA . ALA A 1 94 ? 20.084 1.499 -5.551 1.00 65.38 94 ALA A CA 1
ATOM 762 C C . ALA A 1 94 ? 19.740 0.762 -4.256 1.00 65.38 94 ALA A C 1
ATOM 764 O O . ALA A 1 94 ? 18.609 0.864 -3.807 1.00 65.38 94 ALA A O 1
ATOM 765 N N . SER A 1 95 ? 20.724 0.113 -3.626 1.00 67.62 95 SER A N 1
ATOM 766 C CA . SER A 1 95 ? 20.560 -0.634 -2.375 1.00 67.62 95 SER A CA 1
ATOM 767 C C . SER A 1 95 ? 20.056 0.211 -1.198 1.00 67.62 95 SER A C 1
ATOM 769 O O . SER A 1 95 ? 19.542 -0.350 -0.233 1.00 67.62 95 SER A O 1
ATOM 771 N N . TYR A 1 96 ? 20.216 1.540 -1.234 1.00 78.31 96 TYR A N 1
ATOM 772 C CA . TYR A 1 96 ? 19.721 2.424 -0.173 1.00 78.31 96 TYR A CA 1
ATOM 773 C C . TYR A 1 96 ? 18.277 2.876 -0.392 1.00 78.31 96 TYR A C 1
ATOM 775 O O . TYR A 1 96 ? 17.607 3.260 0.565 1.00 78.31 96 TYR A O 1
ATOM 783 N N . LEU A 1 97 ? 17.786 2.865 -1.631 1.00 82.31 97 LEU A N 1
ATOM 784 C CA . LEU A 1 97 ? 16.419 3.272 -1.946 1.00 82.31 97 LEU A CA 1
ATOM 785 C C . LEU A 1 97 ? 15.507 2.050 -1.899 1.00 82.31 97 LEU A C 1
ATOM 787 O O . LEU A 1 97 ? 15.954 0.987 -2.294 1.00 82.31 97 LEU A O 1
ATOM 791 N N . PRO A 1 98 ? 14.243 2.169 -1.464 1.00 83.75 98 PRO A N 1
ATOM 792 C CA . PRO A 1 98 ? 13.283 1.094 -1.690 1.00 83.75 98 PRO A CA 1
ATOM 793 C C . PRO A 1 98 ? 13.067 0.900 -3.200 1.00 83.75 98 PRO A C 1
ATOM 795 O O . PRO A 1 98 ? 13.282 1.836 -3.979 1.00 83.75 98 PRO A O 1
ATOM 798 N N . SER A 1 99 ? 12.564 -0.263 -3.618 1.00 85.25 99 SER A N 1
ATOM 799 C CA . SER A 1 99 ? 12.181 -0.526 -5.023 1.00 85.25 99 SER A CA 1
ATOM 800 C C . SER A 1 99 ? 11.324 0.591 -5.641 1.00 85.25 99 SER A C 1
ATOM 802 O O . SER A 1 99 ? 11.610 1.070 -6.738 1.00 85.25 99 SER A O 1
ATOM 804 N N . SER A 1 100 ? 10.353 1.120 -4.895 1.00 87.12 100 SER A N 1
ATOM 805 C CA . SER A 1 100 ? 9.547 2.271 -5.320 1.00 87.12 100 SER A CA 1
ATOM 806 C C . SER A 1 100 ? 10.346 3.572 -5.476 1.00 87.12 100 SER A C 1
ATOM 808 O O . SER A 1 100 ? 9.999 4.437 -6.275 1.00 87.12 100 SER A O 1
ATOM 810 N N . GLY A 1 101 ? 11.434 3.733 -4.724 1.00 87.38 101 GLY A N 1
ATOM 811 C CA . GLY A 1 101 ? 12.377 4.839 -4.868 1.00 87.38 101 GLY A CA 1
ATOM 812 C C . GLY A 1 101 ? 13.147 4.773 -6.183 1.00 87.38 101 GLY A C 1
ATOM 813 O O . GLY A 1 101 ? 13.398 5.812 -6.797 1.00 87.38 101 GLY A O 1
ATOM 814 N N . VAL A 1 102 ? 13.466 3.562 -6.648 1.00 86.75 102 VAL A N 1
ATOM 815 C CA . VAL A 1 102 ? 14.030 3.352 -7.985 1.00 86.75 102 VAL A CA 1
ATOM 816 C C . VAL A 1 102 ? 13.008 3.758 -9.038 1.00 86.75 102 VAL A C 1
ATOM 818 O O . VAL A 1 102 ? 13.332 4.601 -9.873 1.00 86.75 102 VAL A O 1
ATOM 821 N N . ASP A 1 103 ? 11.778 3.253 -8.943 1.00 88.44 103 ASP A N 1
ATOM 822 C CA . ASP A 1 103 ? 10.667 3.595 -9.840 1.00 88.44 103 ASP A CA 1
ATOM 823 C C . ASP A 1 103 ? 10.487 5.111 -9.987 1.00 88.44 103 ASP A C 1
ATOM 825 O O . ASP A 1 103 ? 10.489 5.634 -11.104 1.00 88.44 103 ASP A O 1
ATOM 829 N N . MET A 1 104 ? 10.435 5.834 -8.865 1.00 86.38 104 MET A N 1
ATOM 830 C CA . MET A 1 104 ? 10.285 7.294 -8.833 1.00 86.38 104 MET A CA 1
ATOM 831 C C . MET A 1 104 ? 11.471 8.057 -9.436 1.00 86.38 104 MET A C 1
ATOM 833 O O . MET A 1 104 ? 11.315 9.202 -9.866 1.00 86.38 104 MET A O 1
ATOM 837 N N . SER A 1 105 ? 12.662 7.454 -9.440 1.00 83.94 105 SER A N 1
ATOM 838 C CA . SER A 1 105 ? 13.880 8.052 -10.001 1.00 83.94 105 SER A CA 1
ATOM 839 C C . SER A 1 105 ? 13.998 7.888 -11.519 1.00 83.94 105 SER A C 1
ATOM 841 O O . SER A 1 105 ? 14.919 8.438 -12.127 1.00 83.94 105 SER A O 1
ATOM 843 N N . THR A 1 106 ? 13.095 7.116 -12.127 1.00 82.62 106 THR A N 1
ATOM 844 C CA . THR A 1 106 ? 13.090 6.815 -13.560 1.00 82.62 106 THR A CA 1
ATOM 845 C C . THR A 1 106 ? 12.017 7.614 -14.297 1.00 82.62 106 THR A C 1
ATOM 847 O O . THR A 1 106 ? 11.024 8.032 -13.712 1.00 82.62 106 THR A O 1
ATOM 850 N N . SER A 1 107 ? 12.218 7.825 -15.598 1.00 84.00 107 SER A N 1
ATOM 851 C CA . SER A 1 107 ? 11.226 8.462 -16.483 1.00 84.00 107 SER A CA 1
ATOM 852 C C . SER A 1 107 ? 10.220 7.456 -17.055 1.00 84.00 107 SER A C 1
ATOM 854 O O . SER A 1 107 ? 9.240 7.800 -17.710 1.00 84.00 107 SER A O 1
ATOM 856 N N . GLU A 1 108 ? 10.484 6.174 -16.847 1.00 85.31 108 GLU A N 1
ATOM 857 C CA . GLU A 1 108 ? 9.774 5.045 -17.421 1.00 85.31 108 GLU A CA 1
ATOM 858 C C . GLU A 1 108 ? 8.435 4.811 -16.716 1.00 85.31 108 GLU A C 1
ATOM 860 O O . GLU A 1 108 ? 7.472 4.374 -17.351 1.00 85.31 108 GLU A O 1
ATOM 865 N N . THR A 1 109 ? 8.364 5.172 -15.435 1.00 83.25 109 THR A N 1
ATOM 866 C CA . THR A 1 109 ? 7.138 5.210 -14.629 1.00 83.25 109 THR A CA 1
ATOM 867 C C . THR A 1 109 ? 6.333 6.493 -14.847 1.00 83.25 109 THR A C 1
ATOM 869 O O . THR A 1 109 ? 5.165 6.564 -14.452 1.00 83.25 109 THR A O 1
ATOM 872 N N . ASP A 1 110 ? 6.901 7.493 -15.533 1.00 81.25 110 ASP A N 1
ATOM 873 C CA . ASP A 1 110 ? 6.173 8.713 -15.857 1.00 81.25 110 ASP A CA 1
ATOM 874 C C . ASP A 1 110 ? 5.035 8.419 -16.827 1.00 81.25 110 ASP A C 1
ATOM 876 O O . ASP A 1 110 ? 5.183 7.691 -17.811 1.00 81.25 110 ASP A O 1
ATOM 880 N N . PHE A 1 111 ? 3.887 9.052 -16.578 1.00 78.94 111 PHE A N 1
ATOM 881 C CA . PHE A 1 111 ? 2.694 8.967 -17.422 1.00 78.94 111 PHE A CA 1
ATOM 882 C C . PHE A 1 111 ? 2.213 7.518 -17.670 1.00 78.94 111 PHE A C 1
ATOM 884 O O . PHE A 1 111 ? 1.694 7.197 -18.744 1.00 78.94 111 PHE A O 1
ATOM 891 N N . VAL A 1 112 ? 2.392 6.633 -16.686 1.00 83.88 112 VAL A N 1
ATOM 892 C CA . VAL A 1 112 ? 1.747 5.316 -16.642 1.00 83.88 112 VAL A CA 1
ATOM 893 C C . VAL A 1 112 ? 0.317 5.491 -16.125 1.00 83.88 112 VAL A C 1
ATOM 895 O O . VAL A 1 112 ? 0.095 5.729 -14.939 1.00 83.88 112 VAL A O 1
ATOM 898 N N . TYR A 1 113 ? -0.663 5.367 -17.022 1.00 81.94 113 TYR A N 1
ATOM 899 C CA . TYR A 1 113 ? -2.082 5.641 -16.751 1.00 81.94 113 TYR A CA 1
ATOM 900 C C . TYR A 1 113 ? -2.876 4.408 -16.291 1.00 81.94 113 TYR A C 1
ATOM 902 O O . TYR A 1 113 ? -4.033 4.241 -16.669 1.00 81.94 113 TYR A O 1
ATOM 910 N N . HIS A 1 114 ? -2.263 3.521 -15.504 1.00 85.38 114 HIS A N 1
ATOM 911 C CA . HIS A 1 114 ? -2.973 2.357 -14.972 1.00 85.38 114 HIS A CA 1
ATOM 912 C C . HIS A 1 114 ? -3.936 2.743 -13.842 1.00 85.38 114 HIS A C 1
ATOM 914 O O . HIS A 1 114 ? -5.098 2.343 -13.846 1.00 85.38 114 HIS A O 1
ATOM 920 N N . SER A 1 115 ? -3.462 3.540 -12.882 1.00 87.94 115 SER A N 1
ATOM 921 C CA . SER A 1 115 ? -4.271 4.039 -11.775 1.00 87.94 115 SER A CA 1
ATOM 922 C C . SER A 1 115 ? -3.888 5.475 -11.416 1.00 87.94 115 SER A C 1
ATOM 924 O O . SER A 1 115 ? -2.875 6.024 -11.866 1.00 87.94 115 SER A O 1
ATOM 926 N N . ASN A 1 116 ? -4.688 6.100 -10.555 1.00 87.94 116 ASN A N 1
ATOM 927 C CA . ASN A 1 116 ? -4.320 7.393 -9.987 1.00 87.94 116 ASN A CA 1
ATOM 928 C C . ASN A 1 116 ? -3.029 7.309 -9.172 1.00 87.94 116 ASN A C 1
ATOM 930 O O . ASN A 1 116 ? -2.249 8.251 -9.198 1.00 87.94 116 ASN A O 1
ATOM 934 N N . ILE A 1 117 ? -2.766 6.180 -8.507 1.00 90.88 117 ILE A N 1
ATOM 935 C CA . ILE A 1 117 ? -1.542 5.975 -7.726 1.00 90.88 117 ILE A CA 1
ATOM 936 C C . ILE A 1 117 ? -0.314 5.974 -8.638 1.00 90.88 117 ILE A C 1
ATOM 938 O O . ILE A 1 117 ? 0.634 6.713 -8.372 1.00 90.88 117 ILE A O 1
ATOM 942 N N . THR A 1 118 ? -0.351 5.220 -9.745 1.00 90.81 118 THR A N 1
ATOM 943 C CA . THR A 1 118 ? 0.767 5.184 -10.704 1.00 90.81 118 THR A CA 1
ATOM 944 C C . THR A 1 118 ? 1.011 6.565 -11.305 1.00 90.81 118 THR A C 1
ATOM 946 O O . THR A 1 118 ? 2.151 7.001 -11.424 1.00 90.81 118 THR A O 1
ATOM 949 N N . THR A 1 119 ? -0.064 7.298 -11.605 1.00 88.31 119 THR A N 1
ATOM 950 C CA . THR A 1 119 ? 0.020 8.639 -12.198 1.00 88.31 119 THR A CA 1
ATOM 951 C C . THR A 1 119 ? 0.519 9.695 -11.204 1.00 88.31 119 THR A C 1
ATOM 953 O O . THR A 1 119 ? 1.300 10.566 -11.579 1.00 88.31 119 THR A O 1
ATOM 956 N N . MET A 1 120 ? 0.070 9.651 -9.947 1.00 87.00 120 MET A N 1
ATOM 957 C CA . MET A 1 120 ? 0.401 10.656 -8.929 1.00 87.00 120 MET A CA 1
ATOM 958 C C . MET A 1 120 ? 1.792 10.451 -8.334 1.00 87.00 120 MET A C 1
ATOM 960 O O . MET A 1 120 ? 2.483 11.432 -8.065 1.00 87.00 120 MET A O 1
ATOM 964 N N . PHE A 1 121 ? 2.193 9.197 -8.114 1.00 89.75 121 PHE A N 1
ATOM 965 C CA . PHE A 1 121 ? 3.393 8.874 -7.342 1.00 89.75 121 PHE A CA 1
ATOM 966 C C . PHE A 1 121 ? 4.483 8.166 -8.148 1.00 89.75 121 PHE A C 1
ATOM 968 O O . PHE A 1 121 ? 5.588 8.036 -7.641 1.00 89.75 121 PHE A O 1
ATOM 975 N N . GLY A 1 122 ? 4.217 7.738 -9.389 1.00 89.69 122 GLY A N 1
ATOM 976 C CA . GLY A 1 122 ? 5.233 7.113 -10.244 1.00 89.69 122 GLY A CA 1
ATOM 977 C C . GLY A 1 122 ? 5.745 5.772 -9.715 1.00 89.69 122 GLY A C 1
ATOM 978 O O . GLY A 1 122 ? 6.915 5.459 -9.897 1.00 89.69 122 GLY A O 1
ATOM 979 N N . VAL A 1 123 ? 4.889 5.003 -9.036 1.00 91.81 123 VAL A N 1
ATOM 980 C CA . VAL A 1 123 ? 5.204 3.664 -8.508 1.00 91.81 123 VAL A CA 1
ATOM 981 C C . VAL A 1 123 ? 4.600 2.579 -9.399 1.00 91.81 123 VAL A C 1
ATOM 983 O O . VAL A 1 123 ? 3.490 2.755 -9.907 1.00 91.81 123 VAL A O 1
ATOM 986 N N . SER A 1 124 ? 5.308 1.465 -9.594 1.00 91.81 124 SER A N 1
ATOM 987 C CA . SER A 1 124 ? 4.834 0.337 -10.411 1.00 91.81 124 SER A CA 1
ATOM 988 C C . SER A 1 124 ? 4.141 -0.756 -9.594 1.00 91.81 124 SER A C 1
ATOM 990 O O . SER A 1 124 ? 3.222 -1.394 -10.089 1.00 91.81 124 SER A O 1
ATOM 992 N N . GLU A 1 125 ? 4.517 -0.942 -8.332 1.00 93.69 125 GLU A N 1
ATOM 993 C CA . GLU A 1 125 ? 3.960 -1.950 -7.428 1.00 93.69 125 GLU A CA 1
ATOM 994 C C . GLU A 1 125 ? 3.469 -1.273 -6.144 1.00 93.69 125 GLU A C 1
ATOM 996 O O . GLU A 1 125 ? 4.197 -0.471 -5.557 1.00 93.69 125 GLU A O 1
ATOM 1001 N N . PHE A 1 126 ? 2.232 -1.546 -5.714 1.00 95.88 126 PHE A N 1
ATOM 1002 C CA . PHE A 1 126 ? 1.655 -0.881 -4.541 1.00 95.88 126 PHE A CA 1
ATOM 1003 C C . PHE A 1 126 ? 0.417 -1.584 -3.959 1.00 95.88 126 PHE A C 1
ATOM 1005 O O . PHE A 1 126 ? -0.282 -2.351 -4.627 1.00 95.88 126 PHE A O 1
ATOM 1012 N N . LEU A 1 127 ? 0.115 -1.245 -2.704 1.00 97.62 127 LEU A N 1
ATOM 1013 C CA . LEU A 1 127 ? -1.098 -1.593 -1.968 1.00 97.62 127 LEU A CA 1
ATOM 1014 C C . LEU A 1 127 ? -1.971 -0.350 -1.768 1.00 97.62 127 LEU A C 1
ATOM 1016 O O . LEU A 1 127 ? -1.483 0.683 -1.317 1.00 97.62 127 LEU A O 1
ATOM 1020 N N . VAL A 1 128 ? -3.272 -0.453 -2.040 1.00 96.25 128 VAL A N 1
ATOM 1021 C CA . VAL A 1 128 ? -4.258 0.595 -1.732 1.00 96.25 128 VAL A CA 1
ATOM 1022 C C . VAL A 1 128 ? -5.303 0.063 -0.774 1.00 96.25 128 VAL A C 1
ATOM 1024 O O . VAL A 1 128 ? -6.001 -0.902 -1.070 1.00 96.25 128 VAL A O 1
ATOM 1027 N N . PHE A 1 129 ? -5.442 0.743 0.350 1.00 96.38 129 PHE A N 1
ATOM 1028 C CA . PHE A 1 129 ? -6.505 0.588 1.317 1.00 96.38 129 PHE A CA 1
ATOM 1029 C C . PHE A 1 129 ? -7.583 1.604 0.959 1.00 96.38 129 PHE A C 1
ATOM 1031 O O . PHE A 1 129 ? -7.342 2.809 0.909 1.00 96.38 129 PHE A O 1
ATOM 1038 N N . SER A 1 130 ? -8.771 1.105 0.663 1.00 94.31 130 SER A N 1
ATOM 1039 C CA . SER A 1 130 ? -9.940 1.904 0.307 1.00 94.31 130 SER A CA 1
ATOM 1040 C C . SER A 1 130 ? -11.1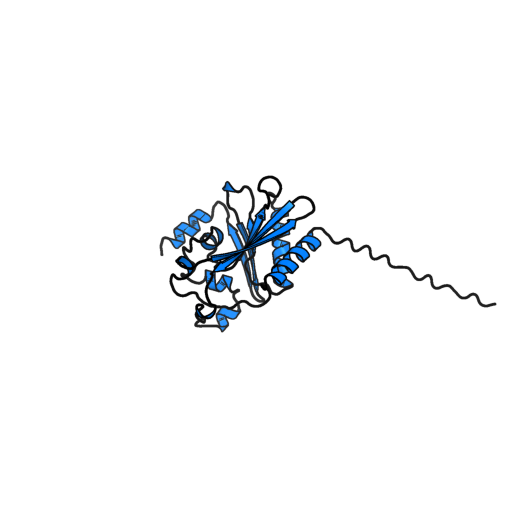10 1.495 1.197 1.00 94.31 130 SER A C 1
ATOM 1042 O O . SER A 1 130 ? -11.161 0.332 1.597 1.00 94.31 130 SER A O 1
ATOM 1044 N N . PRO A 1 131 ? -12.042 2.402 1.522 1.00 93.88 131 PRO A N 1
ATOM 1045 C CA . PRO A 1 131 ? -13.285 2.032 2.197 1.00 93.88 131 PRO A CA 1
ATOM 1046 C C . PRO A 1 131 ? -13.974 0.876 1.459 1.00 93.88 131 PRO A C 1
ATOM 1048 O O . PRO A 1 131 ? -14.112 0.930 0.231 1.00 93.88 131 PRO A O 1
ATOM 1051 N N . ALA A 1 132 ? -14.356 -0.191 2.171 1.00 93.31 132 ALA A N 1
ATOM 1052 C CA . ALA A 1 132 ? -15.062 -1.311 1.550 1.00 93.31 132 ALA A CA 1
ATOM 1053 C C . ALA A 1 132 ? -16.467 -0.884 1.094 1.00 93.31 132 ALA A C 1
ATOM 1055 O O . ALA A 1 132 ? -16.872 -1.262 -0.011 1.00 93.31 132 ALA A O 1
ATOM 1056 N N . ASP A 1 133 ? -17.128 -0.049 1.898 1.00 90.69 133 ASP A N 1
ATOM 1057 C CA . ASP A 1 133 ? -18.275 0.794 1.574 1.00 90.69 133 ASP A CA 1
ATOM 1058 C C . ASP A 1 133 ? -17.906 2.288 1.701 1.00 90.69 133 ASP A C 1
ATOM 1060 O O . ASP A 1 133 ? -17.297 2.722 2.675 1.00 90.69 133 ASP A O 1
ATOM 1064 N N . GLN A 1 134 ? -18.245 3.101 0.699 1.00 84.81 134 GLN A N 1
ATOM 1065 C CA . GLN A 1 134 ? -17.832 4.514 0.653 1.00 84.81 134 GLN A CA 1
ATOM 1066 C C . GLN A 1 134 ? -18.636 5.432 1.583 1.00 84.81 134 GLN A C 1
ATOM 1068 O O . GLN A 1 134 ? -18.224 6.571 1.796 1.00 84.81 134 GLN A O 1
ATOM 1073 N N . PHE A 1 135 ? -19.779 4.980 2.094 1.00 83.88 135 PHE A N 1
ATOM 1074 C CA . PHE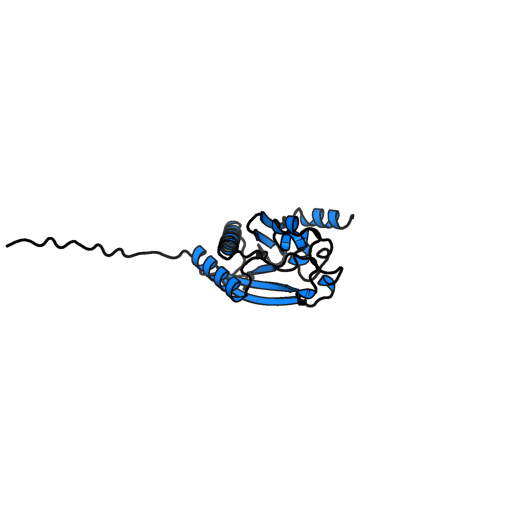 A 1 135 ? -20.614 5.744 3.011 1.00 83.88 135 PHE A CA 1
ATOM 1075 C C . PHE A 1 135 ? -20.290 5.393 4.465 1.00 83.88 135 PHE A C 1
ATOM 1077 O O . PHE A 1 135 ? -20.067 6.299 5.267 1.00 83.88 135 PHE A O 1
ATOM 1084 N N . ASP A 1 136 ? -20.195 4.098 4.772 1.00 86.94 136 ASP A N 1
ATOM 1085 C CA . ASP A 1 136 ? -20.009 3.623 6.147 1.00 86.94 136 ASP A CA 1
ATOM 1086 C C . ASP A 1 136 ? -18.528 3.517 6.552 1.00 86.94 136 ASP A C 1
ATOM 1088 O O . ASP A 1 136 ? -18.167 3.880 7.671 1.00 86.94 136 ASP A O 1
ATOM 1092 N N . ASP A 1 137 ? -17.639 3.095 5.644 1.00 90.75 137 ASP A N 1
ATOM 1093 C CA . ASP A 1 137 ? -16.239 2.787 5.981 1.00 90.75 137 ASP A CA 1
ATOM 1094 C C . ASP A 1 137 ? -15.255 3.930 5.668 1.00 90.75 137 ASP A C 1
ATOM 1096 O O . ASP A 1 137 ? -14.031 3.751 5.703 1.00 90.75 137 ASP A O 1
ATOM 1100 N N . ALA A 1 138 ? -15.763 5.109 5.299 1.00 89.81 138 ALA A N 1
ATOM 1101 C CA . ALA A 1 138 ? -14.933 6.218 4.850 1.00 89.81 138 ALA A CA 1
ATOM 1102 C C . ALA A 1 138 ? -13.973 6.714 5.945 1.00 89.81 138 ALA A C 1
ATOM 1104 O O . ALA A 1 138 ? -14.374 7.064 7.056 1.00 89.81 138 ALA A O 1
ATOM 1105 N N . ILE A 1 139 ? -12.686 6.827 5.602 1.00 89.75 139 ILE A N 1
ATOM 1106 C CA . ILE A 1 139 ? -11.674 7.444 6.466 1.00 89.75 139 ILE A CA 1
ATOM 1107 C C . ILE A 1 139 ? -11.705 8.955 6.249 1.00 89.75 139 ILE A C 1
ATOM 1109 O O . ILE A 1 139 ? -11.211 9.456 5.238 1.00 89.75 139 ILE A O 1
ATOM 1113 N N . ILE A 1 140 ? -12.304 9.682 7.191 1.00 88.62 140 ILE A N 1
ATOM 1114 C CA . ILE A 1 140 ? -12.566 11.125 7.057 1.00 88.62 140 ILE A CA 1
ATOM 1115 C C . ILE A 1 140 ? -11.686 11.942 8.005 1.00 88.62 140 ILE A C 1
ATOM 1117 O O . ILE A 1 140 ? -11.313 13.068 7.672 1.00 88.62 140 ILE A O 1
ATOM 1121 N N . THR A 1 141 ? -11.338 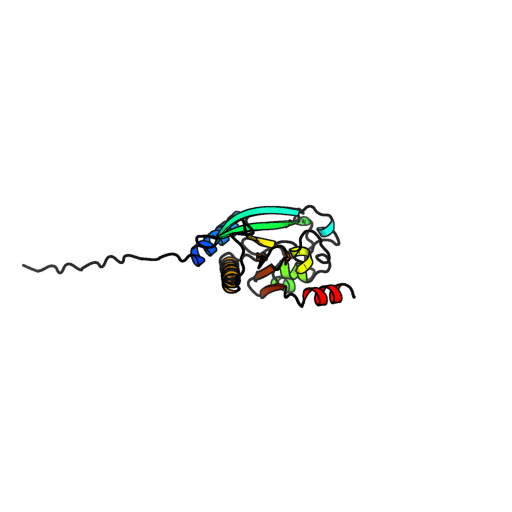11.405 9.179 1.00 90.44 141 THR A N 1
ATOM 1122 C CA . THR A 1 141 ? -10.564 12.151 10.177 1.00 90.44 141 THR A CA 1
ATOM 1123 C C . THR A 1 141 ? -9.063 11.932 10.019 1.00 90.44 141 THR A C 1
ATOM 1125 O O . THR A 1 141 ? -8.592 10.854 9.648 1.00 90.44 141 THR A O 1
ATOM 1128 N N . GLU A 1 142 ? -8.290 12.971 10.332 1.00 90.25 142 GLU A N 1
ATOM 1129 C CA . GLU A 1 142 ? -6.827 12.899 10.352 1.00 90.25 142 GLU A CA 1
ATOM 1130 C C . GLU A 1 142 ? -6.325 11.824 11.324 1.00 90.25 142 GLU A C 1
ATOM 1132 O O . GLU A 1 142 ? -5.372 11.122 11.001 1.00 90.25 142 GLU A O 1
ATOM 1137 N N . ASP A 1 143 ? -6.999 11.634 12.461 1.00 91.62 143 ASP A N 1
ATOM 1138 C CA . ASP A 1 143 ? -6.640 10.615 13.452 1.00 91.62 143 ASP A CA 1
ATOM 1139 C C . ASP A 1 143 ? -6.790 9.198 12.892 1.00 91.62 143 ASP A C 1
ATOM 1141 O O . ASP A 1 143 ? -5.865 8.396 13.007 1.00 91.62 143 ASP A O 1
ATOM 1145 N N . GLN A 1 144 ? -7.903 8.899 12.208 1.00 92.56 144 GLN A N 1
ATOM 1146 C CA . GLN A 1 144 ? -8.092 7.602 11.550 1.00 92.56 144 GLN A CA 1
ATOM 1147 C C . GLN A 1 144 ? -7.012 7.365 10.490 1.00 92.56 144 GLN A C 1
ATOM 1149 O O . GLN A 1 144 ? -6.389 6.304 10.458 1.00 92.56 144 GLN A O 1
ATOM 1154 N N . LYS A 1 145 ? -6.741 8.372 9.649 1.00 92.62 145 LYS A N 1
ATOM 1155 C CA . LYS A 1 145 ? -5.678 8.307 8.639 1.00 92.62 145 LYS A CA 1
ATOM 1156 C C . LYS A 1 145 ? -4.314 8.045 9.284 1.00 92.62 145 LYS A C 1
ATOM 1158 O O . LYS A 1 145 ? -3.583 7.168 8.831 1.00 92.62 145 LYS A O 1
ATOM 1163 N N . ASN A 1 146 ? -3.966 8.783 10.334 1.00 93.31 146 ASN A N 1
ATOM 1164 C CA . ASN A 1 146 ? -2.683 8.656 11.023 1.00 93.31 146 ASN A CA 1
ATOM 1165 C C . ASN A 1 146 ? -2.543 7.302 11.729 1.00 93.31 146 ASN A C 1
ATOM 1167 O O . ASN A 1 146 ? -1.438 6.763 11.776 1.00 93.31 146 ASN A O 1
ATOM 1171 N N . LEU A 1 147 ? -3.643 6.721 12.214 1.00 95.06 147 LEU A N 1
ATOM 1172 C CA . LEU A 1 147 ? -3.667 5.380 12.796 1.00 95.06 147 LEU A CA 1
ATOM 1173 C C . LEU A 1 147 ? -3.402 4.310 11.726 1.00 95.06 147 LEU A C 1
ATOM 1175 O O . LEU A 1 147 ? -2.573 3.429 11.938 1.00 95.06 147 LEU A O 1
ATOM 1179 N N . VAL A 1 148 ? -3.999 4.443 10.536 1.00 95.81 148 VAL A N 1
ATOM 1180 C CA . VAL A 1 148 ? -3.711 3.554 9.395 1.00 95.81 148 VAL A CA 1
ATOM 1181 C C . VAL A 1 148 ? -2.256 3.685 8.928 1.00 95.81 148 VAL A C 1
ATOM 1183 O O . VAL A 1 148 ? -1.572 2.678 8.766 1.00 95.81 148 VAL A O 1
ATOM 1186 N N . ILE A 1 149 ? -1.742 4.909 8.769 1.00 95.56 149 ILE A N 1
ATOM 1187 C CA . ILE A 1 149 ? -0.337 5.144 8.389 1.00 95.56 149 ILE A CA 1
ATOM 1188 C C . ILE A 1 149 ? 0.630 4.595 9.449 1.00 95.56 149 ILE A C 1
ATOM 1190 O O . ILE A 1 149 ? 1.680 4.048 9.111 1.00 95.56 149 ILE A O 1
ATOM 1194 N N . SER A 1 150 ? 0.281 4.714 10.731 1.00 96.00 150 SER A N 1
ATOM 1195 C CA . SER A 1 150 ? 1.054 4.110 11.820 1.00 96.00 150 SER A CA 1
ATOM 1196 C C . SER A 1 150 ? 1.085 2.589 11.691 1.00 96.00 150 SER A C 1
ATOM 1198 O O . SER A 1 150 ? 2.156 1.999 11.800 1.00 96.00 150 SER A O 1
ATOM 1200 N N . ALA A 1 151 ? -0.051 1.961 11.377 1.00 96.75 151 ALA A N 1
ATOM 1201 C CA . ALA A 1 151 ? -0.117 0.520 11.158 1.00 96.75 151 ALA A CA 1
ATOM 1202 C C . ALA A 1 151 ? 0.737 0.081 9.960 1.00 96.75 151 ALA A C 1
ATOM 1204 O O . ALA A 1 151 ? 1.487 -0.883 10.083 1.00 96.75 151 ALA A O 1
ATOM 1205 N N . PHE A 1 152 ? 0.706 0.818 8.839 1.00 96.69 152 PHE A N 1
ATOM 1206 C CA . PHE A 1 152 ? 1.566 0.530 7.682 1.00 96.69 152 PHE A CA 1
ATOM 1207 C C . PHE A 1 152 ? 3.035 0.482 8.076 1.00 96.69 152 PHE A C 1
ATOM 1209 O O . PHE A 1 152 ? 3.731 -0.453 7.713 1.00 96.69 152 PHE A O 1
ATOM 1216 N N . ARG A 1 153 ? 3.500 1.450 8.868 1.00 94.75 153 ARG A N 1
ATOM 1217 C CA . ARG A 1 153 ? 4.894 1.500 9.320 1.00 94.75 153 ARG A CA 1
ATOM 1218 C C . ARG A 1 153 ? 5.267 0.333 10.220 1.00 94.75 153 ARG A C 1
ATOM 1220 O O . ARG A 1 153 ? 6.362 -0.200 10.077 1.00 94.75 153 ARG A O 1
ATOM 1227 N N . VAL A 1 154 ? 4.373 -0.049 11.133 1.00 95.94 154 VAL A N 1
ATOM 1228 C CA . VAL A 1 154 ? 4.601 -1.210 12.002 1.00 95.94 154 VAL A CA 1
ATOM 1229 C C . VAL A 1 154 ? 4.745 -2.468 11.152 1.00 95.94 154 VAL A C 1
ATOM 1231 O O . VAL A 1 154 ? 5.737 -3.170 11.303 1.00 95.94 154 VAL A O 1
ATOM 1234 N N . VAL A 1 155 ? 3.829 -2.693 10.205 1.00 95.94 155 VAL A N 1
ATOM 1235 C CA . VAL A 1 155 ? 3.871 -3.855 9.306 1.00 95.94 155 VAL A CA 1
ATOM 1236 C C . VAL A 1 155 ? 5.104 -3.822 8.402 1.00 95.94 155 VAL A C 1
ATOM 1238 O O . VAL A 1 155 ? 5.837 -4.797 8.304 1.00 95.94 155 VAL A O 1
ATOM 1241 N N . GLN A 1 156 ? 5.387 -2.692 7.754 1.00 94.25 156 GLN A N 1
ATOM 1242 C CA . GLN A 1 156 ? 6.545 -2.558 6.866 1.00 94.25 156 GLN A CA 1
ATOM 1243 C C . GLN A 1 156 ? 7.859 -2.873 7.589 1.00 94.25 156 GLN A C 1
ATOM 1245 O O . GLN A 1 156 ? 8.741 -3.493 7.002 1.00 94.25 156 GLN A O 1
ATOM 1250 N N . HIS A 1 157 ? 7.965 -2.510 8.869 1.00 93.25 157 HIS A N 1
ATOM 1251 C CA . HIS A 1 157 ? 9.134 -2.809 9.687 1.00 93.25 157 HIS A CA 1
ATOM 1252 C C . HIS A 1 157 ? 9.128 -4.231 10.276 1.00 93.25 157 HIS A C 1
ATOM 1254 O O . HIS A 1 157 ? 10.197 -4.804 10.469 1.00 93.25 157 HIS A O 1
ATOM 1260 N N . SER A 1 158 ? 7.973 -4.813 10.614 1.00 93.19 158 SER A N 1
ATOM 1261 C CA . SER A 1 158 ? 7.921 -6.144 11.241 1.00 93.19 158 SER A CA 1
ATOM 1262 C C . SER A 1 158 ? 8.289 -7.268 10.271 1.00 93.19 158 SER A C 1
ATOM 1264 O O . SER A 1 158 ? 8.905 -8.250 10.681 1.00 93.19 158 SER A O 1
ATOM 1266 N N . ILE A 1 159 ? 7.951 -7.108 8.987 1.00 93.00 159 ILE A N 1
ATOM 1267 C CA . ILE A 1 159 ? 8.130 -8.131 7.942 1.00 93.00 159 ILE A CA 1
ATOM 1268 C C . ILE 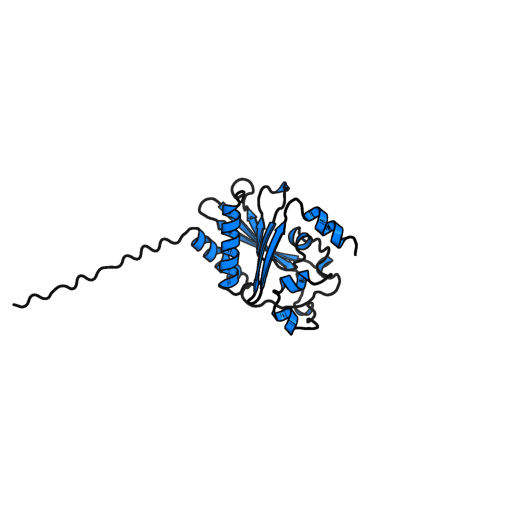A 1 159 ? 9.021 -7.677 6.776 1.00 93.00 159 ILE A C 1
ATOM 1270 O O . ILE A 1 159 ? 8.974 -8.272 5.694 1.00 93.00 159 ILE A O 1
ATOM 1274 N N . ASP A 1 160 ? 9.806 -6.614 6.981 1.00 92.00 160 ASP A N 1
ATOM 1275 C CA . ASP A 1 160 ? 10.693 -6.013 5.975 1.00 92.00 160 ASP A CA 1
ATOM 1276 C C . ASP A 1 160 ? 9.979 -5.767 4.625 1.00 92.00 160 ASP A C 1
ATOM 1278 O O . ASP A 1 160 ? 10.508 -6.069 3.558 1.00 92.00 160 ASP A O 1
ATOM 1282 N N . CYS A 1 161 ? 8.737 -5.273 4.650 1.00 93.31 161 CYS A N 1
ATOM 1283 C CA . CYS A 1 161 ? 7.949 -5.043 3.438 1.00 93.31 161 CYS A CA 1
ATOM 1284 C C . CYS A 1 161 ? 8.257 -3.665 2.836 1.00 93.31 161 CYS A C 1
ATOM 1286 O O . CYS A 1 161 ? 7.910 -2.629 3.406 1.00 93.31 161 CYS A O 1
ATOM 1288 N N . GLU A 1 162 ? 8.844 -3.651 1.638 1.00 92.56 162 GLU A N 1
ATOM 1289 C CA . GLU A 1 162 ? 9.179 -2.407 0.928 1.00 92.56 162 GLU A CA 1
ATOM 1290 C C . GLU A 1 162 ? 8.045 -1.866 0.046 1.00 92.56 162 GLU A C 1
ATOM 1292 O O . GLU A 1 162 ? 8.136 -0.743 -0.460 1.00 92.56 162 GLU A O 1
ATOM 1297 N N . VAL A 1 163 ? 6.980 -2.650 -0.156 1.00 94.81 163 VAL A N 1
ATOM 1298 C CA . VAL A 1 163 ? 5.877 -2.284 -1.051 1.00 94.81 163 VAL A CA 1
ATOM 1299 C C . VAL A 1 163 ? 5.170 -1.032 -0.510 1.00 94.81 163 VAL A C 1
ATOM 1301 O O . VAL A 1 163 ? 4.734 -1.018 0.647 1.00 94.81 163 VAL A O 1
ATOM 1304 N N . PRO A 1 164 ? 5.021 0.030 -1.325 1.00 95.38 164 PRO A N 1
ATOM 1305 C CA . PRO A 1 164 ? 4.247 1.206 -0.956 1.00 95.38 164 PRO A CA 1
ATOM 1306 C C . PRO A 1 164 ? 2.815 0.866 -0.553 1.00 95.38 164 PRO A C 1
ATOM 1308 O O . PRO A 1 164 ? 2.086 0.214 -1.301 1.00 95.38 164 PRO A O 1
ATOM 1311 N N . MET A 1 165 ? 2.400 1.361 0.611 1.00 97.12 165 MET A N 1
ATOM 1312 C CA . MET A 1 165 ? 1.043 1.218 1.133 1.00 97.12 165 MET A CA 1
ATOM 1313 C C . MET A 1 165 ? 0.361 2.580 1.157 1.00 97.12 165 MET A C 1
ATOM 1315 O O . MET A 1 165 ? 0.900 3.534 1.719 1.00 97.12 165 MET A O 1
ATOM 1319 N N . PHE A 1 166 ? -0.826 2.668 0.562 1.00 96.81 166 PHE A N 1
ATOM 1320 C CA . PHE A 1 166 ? -1.620 3.887 0.461 1.00 96.81 166 PHE A CA 1
ATOM 1321 C C . PHE A 1 166 ? -2.985 3.708 1.118 1.00 96.81 166 PHE A C 1
ATOM 1323 O O . PHE A 1 166 ? -3.600 2.661 0.978 1.00 96.81 166 PHE A O 1
ATOM 1330 N N . ILE A 1 167 ? -3.501 4.746 1.766 1.00 95.38 167 ILE A N 1
ATOM 1331 C CA . ILE A 1 167 ? -4.874 4.850 2.257 1.00 95.38 167 ILE A CA 1
ATOM 1332 C C . ILE A 1 167 ? -5.608 5.936 1.471 1.00 95.38 167 ILE A C 1
ATOM 1334 O O . ILE A 1 167 ? -5.088 7.039 1.274 1.00 95.38 167 ILE A O 1
ATOM 1338 N N . GLN A 1 168 ? -6.816 5.621 1.013 1.00 92.44 168 GLN A N 1
ATOM 1339 C CA . GLN A 1 168 ? -7.747 6.604 0.472 1.00 92.44 168 GLN A CA 1
ATOM 1340 C C . GLN A 1 168 ? -8.325 7.442 1.619 1.00 92.44 168 GLN A C 1
ATOM 1342 O O . GLN A 1 168 ? -8.844 6.897 2.592 1.00 92.44 168 GLN A O 1
ATOM 1347 N N . PHE A 1 169 ? -8.253 8.765 1.488 1.00 89.50 169 PHE A N 1
ATOM 1348 C CA . PHE A 1 169 ? -8.682 9.714 2.508 1.00 89.50 169 PHE A CA 1
ATOM 1349 C C . PHE A 1 169 ? -9.776 10.659 2.000 1.00 89.50 169 PHE A C 1
ATOM 1351 O O . PHE A 1 169 ? -9.649 11.288 0.947 1.00 89.50 169 PHE A O 1
ATOM 1358 N N . GLY A 1 170 ? -10.828 10.822 2.796 1.00 83.88 170 GLY A N 1
ATOM 1359 C CA . GLY A 1 170 ? -11.974 11.667 2.485 1.00 83.88 170 GLY A CA 1
ATOM 1360 C C . GLY A 1 170 ? -12.920 11.064 1.442 1.00 83.88 170 GLY A C 1
ATOM 1361 O O . GLY A 1 170 ? -12.882 9.874 1.139 1.00 83.88 170 GLY A O 1
ATOM 1362 N N . HIS A 1 171 ? -13.801 11.911 0.903 1.00 72.44 171 HIS A N 1
ATOM 1363 C CA . HIS A 1 171 ? -14.833 11.494 -0.050 1.00 72.44 171 HIS A CA 1
ATOM 1364 C C . HIS A 1 171 ? -14.234 11.025 -1.386 1.00 72.44 171 HIS A C 1
ATOM 1366 O O . HIS A 1 171 ? -13.237 11.588 -1.853 1.00 72.44 171 HIS A O 1
ATOM 1372 N N . ILE A 1 172 ? -14.883 10.049 -2.031 1.00 69.62 172 ILE A N 1
ATOM 1373 C CA . ILE A 1 172 ? -14.424 9.421 -3.283 1.00 69.62 172 ILE A CA 1
ATOM 1374 C C . ILE A 1 172 ? -14.118 10.428 -4.400 1.00 69.62 172 ILE A C 1
ATOM 1376 O O . ILE A 1 172 ? -13.157 10.243 -5.144 1.00 69.62 172 ILE A O 1
ATOM 1380 N N . ASP A 1 173 ? -14.855 11.538 -4.458 1.00 68.50 173 ASP A N 1
ATOM 1381 C CA . ASP A 1 173 ? -14.687 12.573 -5.488 1.00 68.50 173 ASP A CA 1
ATOM 1382 C C . ASP A 1 173 ? -13.331 13.285 -5.426 1.00 68.50 173 ASP A C 1
ATOM 1384 O O . ASP A 1 173 ? -12.894 13.873 -6.414 1.00 68.50 173 ASP A O 1
ATOM 1388 N N . ARG A 1 174 ? -12.662 13.270 -4.265 1.00 69.25 174 ARG A N 1
ATOM 1389 C CA . ARG A 1 174 ? -11.383 13.970 -4.078 1.00 69.25 174 ARG A CA 1
ATOM 1390 C C . ARG A 1 174 ? -10.167 13.108 -4.389 1.00 69.25 174 ARG A C 1
ATOM 1392 O O . ARG A 1 174 ? -9.098 13.668 -4.603 1.00 69.25 174 ARG A O 1
ATOM 1399 N N . GLN A 1 175 ? -10.326 11.781 -4.404 1.00 75.31 175 GLN A N 1
ATOM 1400 C CA . GLN A 1 175 ? -9.261 10.812 -4.698 1.00 75.31 175 GLN A CA 1
ATOM 1401 C C . GLN A 1 175 ? -7.928 11.150 -4.003 1.00 75.31 175 GLN A C 1
ATOM 1403 O O . GLN A 1 175 ? -6.861 11.100 -4.617 1.00 75.31 175 GLN A O 1
ATOM 1408 N N . HIS A 1 176 ? -7.983 11.543 -2.726 1.00 87.25 176 HIS A N 1
ATOM 1409 C CA . HIS A 1 176 ? -6.775 11.826 -1.963 1.00 87.25 176 HIS A CA 1
ATOM 1410 C C . HIS A 1 176 ? -6.182 10.526 -1.439 1.00 87.25 176 HIS A C 1
ATOM 1412 O O . HIS A 1 176 ? -6.876 9.722 -0.816 1.00 87.25 176 HIS A O 1
ATOM 1418 N N . PHE A 1 177 ? -4.882 10.360 -1.647 1.00 91.88 177 PHE A N 1
ATOM 1419 C CA . PHE A 1 177 ? -4.137 9.210 -1.167 1.00 91.88 177 PHE A CA 1
ATOM 1420 C C . PHE A 1 177 ? -2.952 9.672 -0.331 1.00 91.88 177 PHE A C 1
ATOM 1422 O O . PHE A 1 177 ? -2.249 10.625 -0.684 1.00 91.88 177 PHE A O 1
ATOM 1429 N N . PHE A 1 178 ? -2.742 8.971 0.774 1.00 93.94 178 PHE A N 1
ATOM 1430 C CA . PHE A 1 178 ? -1.583 9.127 1.643 1.00 93.94 178 PHE A CA 1
ATOM 1431 C C . PHE A 1 178 ? -0.941 7.771 1.830 1.00 93.94 178 PHE A C 1
ATOM 1433 O O . PHE A 1 178 ? -1.648 6.774 1.894 1.00 93.94 178 PHE A O 1
ATOM 1440 N N . GLY A 1 179 ? 0.376 7.711 1.926 1.00 94.88 179 GLY A N 1
ATOM 1441 C CA . GLY A 1 179 ? 1.042 6.427 2.041 1.00 94.88 179 GLY A CA 1
ATOM 1442 C C . GLY A 1 179 ? 2.456 6.512 2.561 1.00 94.88 179 GLY A C 1
ATOM 1443 O O . GLY A 1 179 ? 3.026 7.597 2.709 1.00 94.88 179 GLY A O 1
ATOM 1444 N N . THR A 1 180 ? 3.030 5.340 2.793 1.00 95.00 180 THR A N 1
ATOM 1445 C CA . THR A 1 180 ? 4.437 5.175 3.155 1.00 95.00 180 THR A CA 1
ATOM 1446 C C . THR A 1 180 ? 5.043 3.978 2.443 1.00 95.00 180 THR A C 1
ATOM 1448 O O . THR A 1 180 ? 4.361 3.007 2.115 1.00 95.00 180 THR A O 1
ATOM 1451 N N . SER A 1 181 ? 6.347 4.042 2.214 1.00 92.69 181 SER A N 1
ATOM 1452 C CA . SER A 1 181 ? 7.179 2.884 1.897 1.00 92.69 181 SER A CA 1
ATOM 1453 C C . SER A 1 181 ? 8.477 3.017 2.665 1.00 92.69 181 SER A C 1
ATOM 1455 O O . SER A 1 181 ? 8.980 4.130 2.838 1.00 92.69 181 SER A O 1
ATOM 1457 N N . SER A 1 182 ? 9.033 1.909 3.124 1.00 88.94 182 SER A N 1
ATOM 1458 C CA . SER A 1 182 ? 10.300 1.922 3.845 1.00 88.94 182 SER A CA 1
ATOM 1459 C C . SER A 1 182 ? 11.136 0.718 3.481 1.00 88.94 182 SER A C 1
ATOM 1461 O O . SER A 1 182 ? 10.603 -0.370 3.314 1.00 88.94 182 SER A O 1
ATOM 1463 N N . ASN A 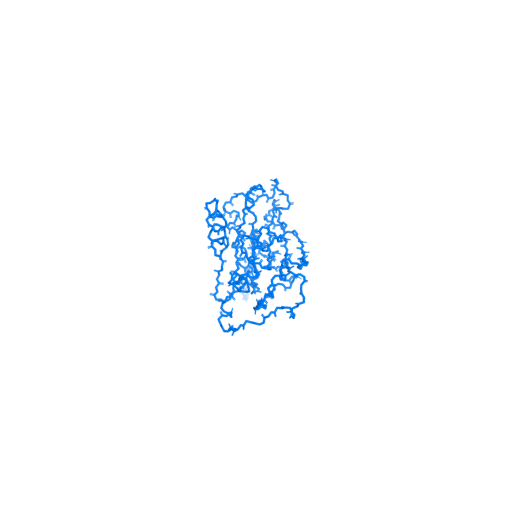1 183 ? 12.443 0.923 3.419 1.00 86.12 183 ASN A N 1
ATOM 1464 C CA . ASN A 1 183 ? 13.422 -0.148 3.538 1.00 86.12 183 ASN A CA 1
ATOM 1465 C C . ASN A 1 183 ? 14.279 0.112 4.791 1.00 86.12 183 ASN A C 1
ATOM 1467 O O . ASN A 1 183 ? 13.992 1.012 5.584 1.00 86.12 183 ASN A O 1
ATOM 1471 N N . LYS A 1 184 ? 15.376 -0.632 4.950 1.00 83.88 184 LYS A N 1
ATOM 1472 C CA . LYS A 1 184 ? 16.300 -0.497 6.092 1.00 83.88 184 LYS A CA 1
ATOM 1473 C C . LYS A 1 184 ? 16.988 0.874 6.204 1.00 83.88 184 LYS A C 1
ATOM 1475 O O . LYS A 1 184 ? 17.543 1.183 7.253 1.00 83.88 184 LYS A O 1
ATOM 1480 N N . SER A 1 185 ? 16.985 1.684 5.143 1.00 85.19 185 SER A N 1
ATOM 1481 C CA . SER A 1 185 ? 17.759 2.932 5.061 1.00 85.19 185 SER A CA 1
ATOM 1482 C C . SER A 1 185 ? 16.894 4.191 4.982 1.00 85.19 185 SER A C 1
ATOM 1484 O O . SER A 1 185 ? 17.272 5.237 5.509 1.00 85.19 185 SER A O 1
ATOM 1486 N N . VAL A 1 186 ? 15.754 4.125 4.295 1.00 86.56 186 VAL A N 1
ATOM 1487 C CA . VAL A 1 186 ? 14.948 5.286 3.911 1.00 86.56 186 VAL A CA 1
ATOM 1488 C C . VAL A 1 186 ? 13.469 4.989 4.116 1.00 86.56 186 VAL A C 1
ATOM 1490 O O . VAL A 1 186 ? 12.973 3.921 3.763 1.00 86.56 186 VAL A O 1
ATOM 1493 N N . VAL A 1 187 ? 12.746 5.992 4.618 1.00 89.88 187 VAL A N 1
ATOM 1494 C CA . VAL A 1 187 ? 11.282 6.009 4.646 1.00 89.88 187 VAL A CA 1
ATOM 1495 C C . VAL A 1 187 ? 10.786 7.102 3.708 1.00 89.88 187 VAL A C 1
ATOM 1497 O O . VAL A 1 187 ? 11.099 8.278 3.892 1.00 89.88 187 VAL A O 1
ATOM 1500 N N . ALA A 1 188 ? 10.002 6.719 2.707 1.00 90.62 188 ALA A N 1
ATOM 1501 C CA . ALA A 1 188 ? 9.319 7.636 1.810 1.00 90.62 188 ALA A CA 1
ATOM 1502 C C . ALA A 1 188 ? 7.884 7.876 2.292 1.00 90.62 188 ALA A C 1
ATOM 1504 O O . ALA A 1 188 ? 7.178 6.954 2.706 1.00 90.62 188 ALA A O 1
ATOM 1505 N N . HIS A 1 189 ? 7.457 9.133 2.213 1.00 92.62 189 HIS A N 1
ATOM 1506 C CA . HIS A 1 189 ? 6.096 9.558 2.503 1.00 92.62 189 HIS A CA 1
ATOM 1507 C C . HIS A 1 189 ? 5.426 10.040 1.229 1.00 92.62 189 HIS A C 1
ATOM 1509 O O . HIS A 1 189 ? 5.972 10.878 0.512 1.00 92.62 189 HIS A O 1
ATOM 1515 N N . TYR A 1 190 ? 4.212 9.563 1.001 1.00 91.56 190 TYR A N 1
ATOM 1516 C CA . TYR A 1 190 ? 3.388 9.951 -0.128 1.00 91.56 190 TYR A CA 1
ATOM 1517 C C . TYR A 1 190 ? 2.184 10.731 0.385 1.00 91.56 190 TYR A C 1
ATOM 1519 O O . TYR A 1 190 ? 1.514 10.314 1.332 1.00 91.56 190 TYR A O 1
ATOM 1527 N N . GLY A 1 191 ? 1.893 11.866 -0.236 1.00 87.81 191 GLY A N 1
ATOM 1528 C CA . GLY A 1 191 ? 0.731 12.662 0.120 1.00 87.81 191 GLY A CA 1
ATOM 1529 C C . GLY A 1 191 ? 0.381 13.647 -0.975 1.00 87.81 191 GLY A C 1
ATOM 1530 O O . GLY A 1 191 ? 1.253 14.306 -1.540 1.00 87.81 191 GLY A O 1
ATOM 1531 N N . VAL A 1 192 ? -0.912 13.755 -1.253 1.00 74.19 192 VAL A N 1
ATOM 1532 C CA . VAL A 1 192 ? -1.447 14.752 -2.172 1.00 74.19 192 VAL A CA 1
ATOM 1533 C C . VAL A 1 192 ? -2.131 15.839 -1.358 1.00 74.19 192 VAL A C 1
ATOM 1535 O O . VAL A 1 192 ? -3.179 15.606 -0.760 1.00 74.19 192 VAL A O 1
ATOM 1538 N N . SER A 1 193 ? -1.550 17.041 -1.334 1.00 55.59 193 SER A N 1
ATOM 1539 C CA . SER A 1 193 ? -2.261 18.226 -0.852 1.00 55.59 193 SER A CA 1
ATOM 1540 C C . SER A 1 193 ? -2.950 18.914 -2.027 1.00 55.59 193 SER A C 1
ATOM 1542 O O . SER A 1 193 ? -2.407 18.987 -3.133 1.00 55.59 193 SER A O 1
ATOM 1544 N N . SER A 1 194 ? -4.148 19.446 -1.789 1.00 49.88 194 SER A N 1
ATOM 1545 C CA . SER A 1 194 ? -4.999 20.075 -2.808 1.00 49.88 194 SER A CA 1
ATOM 1546 C C . SER A 1 194 ? -4.342 21.264 -3.535 1.00 49.88 194 SER A C 1
ATOM 1548 O O . SER A 1 194 ? -4.835 21.683 -4.576 1.00 49.88 194 SER A O 1
ATOM 1550 N N . ASN A 1 195 ? -3.202 21.767 -3.045 1.00 39.56 195 ASN A N 1
ATOM 1551 C CA . ASN A 1 195 ? -2.429 22.842 -3.672 1.00 39.56 195 ASN A CA 1
ATOM 1552 C C . ASN A 1 195 ? -1.236 22.352 -4.522 1.00 39.56 195 ASN A C 1
ATOM 1554 O O . ASN A 1 195 ? -0.697 23.132 -5.305 1.00 39.56 195 ASN A O 1
ATOM 1558 N N . PHE A 1 196 ? -0.804 21.090 -4.399 1.00 37.91 196 PHE A N 1
ATOM 1559 C CA . PHE A 1 196 ? 0.451 20.610 -5.007 1.00 37.91 196 PHE A CA 1
ATOM 1560 C C . PHE A 1 196 ? 0.265 19.854 -6.332 1.00 37.91 196 PHE A C 1
ATOM 1562 O O . PHE A 1 196 ? 1.170 19.853 -7.166 1.00 37.91 196 PHE A O 1
ATOM 1569 N N . VAL A 1 197 ? -0.917 19.269 -6.577 1.00 41.38 197 VAL A N 1
ATOM 1570 C CA . VAL A 1 197 ? -1.218 18.498 -7.808 1.00 41.38 197 VAL A CA 1
ATOM 1571 C C . VAL A 1 197 ? -1.062 19.343 -9.070 1.00 41.38 197 VAL A C 1
ATOM 1573 O O . VAL A 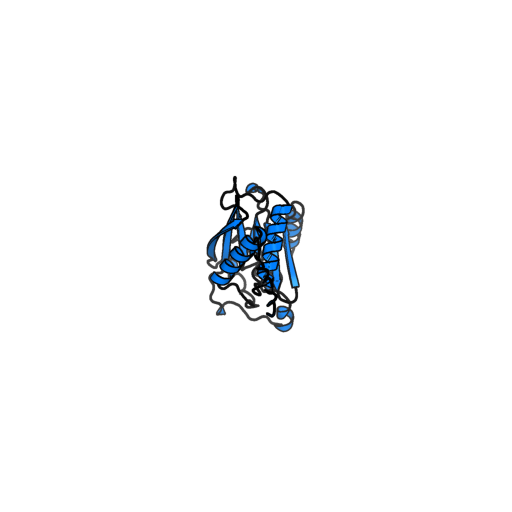1 197 ? -0.623 18.841 -10.105 1.00 41.38 197 VAL A O 1
ATOM 1576 N N . ILE A 1 198 ? -1.401 20.632 -8.984 1.00 38.72 198 ILE A N 1
ATOM 1577 C CA . ILE A 1 198 ? -1.295 21.556 -10.114 1.00 38.72 198 ILE A CA 1
ATOM 1578 C C . ILE A 1 198 ? 0.176 21.896 -10.375 1.00 38.72 198 ILE A C 1
ATOM 1580 O O . ILE A 1 198 ? 0.597 21.846 -11.525 1.00 38.72 198 ILE A O 1
ATOM 1584 N N . LEU A 1 199 ? 0.980 22.163 -9.337 1.00 32.38 199 LEU A N 1
ATOM 1585 C CA . LEU A 1 199 ? 2.394 22.518 -9.509 1.00 32.38 199 LEU A CA 1
ATOM 1586 C C . LEU A 1 199 ? 3.259 21.343 -9.990 1.00 32.38 199 LEU A C 1
ATOM 1588 O O . LEU A 1 199 ? 4.084 21.539 -10.880 1.00 32.38 199 LEU A O 1
ATOM 1592 N N . TRP A 1 200 ? 3.066 20.130 -9.457 1.00 36.53 200 TRP A N 1
ATOM 1593 C CA . TRP A 1 200 ? 3.877 18.965 -9.846 1.00 36.53 200 TRP A CA 1
ATOM 1594 C C . TRP A 1 200 ? 3.624 18.538 -11.300 1.00 36.53 200 TRP A C 1
ATOM 1596 O O . TRP A 1 200 ? 4.569 18.336 -12.063 1.00 36.53 200 TRP A O 1
ATOM 1606 N N . ASN A 1 201 ? 2.355 18.502 -11.731 1.00 34.47 201 ASN A N 1
ATOM 1607 C CA . ASN A 1 201 ? 2.012 18.227 -13.131 1.00 34.47 201 ASN A CA 1
ATOM 1608 C C . ASN A 1 201 ? 2.518 19.316 -14.092 1.00 34.47 201 ASN A C 1
ATOM 1610 O O . ASN A 1 201 ? 2.844 19.012 -15.239 1.00 34.47 201 ASN A O 1
ATOM 1614 N N . PHE A 1 202 ? 2.603 20.575 -13.646 1.00 30.73 202 PHE A N 1
ATOM 1615 C CA . PHE A 1 202 ? 3.145 21.669 -14.460 1.00 30.73 202 PHE A CA 1
ATOM 1616 C C . PHE A 1 202 ? 4.668 21.571 -14.619 1.00 30.73 202 PHE A C 1
ATOM 1618 O O . PHE A 1 202 ? 5.189 21.779 -15.716 1.00 30.73 202 PHE A O 1
ATOM 1625 N N . PHE A 1 203 ? 5.378 21.196 -13.551 1.00 30.97 203 PHE A N 1
ATOM 1626 C CA . PHE A 1 203 ? 6.831 21.018 -13.583 1.00 30.97 203 PHE A CA 1
ATOM 1627 C C . PHE A 1 203 ? 7.252 19.806 -14.429 1.00 30.97 203 PHE A C 1
ATOM 1629 O O . PHE A 1 203 ? 8.194 19.923 -15.206 1.00 30.97 203 PHE A O 1
ATOM 1636 N N . ARG A 1 204 ? 6.527 18.677 -14.367 1.00 42.62 204 ARG A N 1
ATOM 1637 C CA . ARG A 1 204 ? 6.827 17.488 -15.195 1.00 42.62 204 ARG A CA 1
ATOM 1638 C C . ARG A 1 204 ? 6.399 17.595 -16.663 1.00 42.62 204 ARG A C 1
ATOM 1640 O O . ARG A 1 204 ? 6.924 16.863 -17.487 1.00 42.62 204 ARG A O 1
ATOM 1647 N N . ARG A 1 205 ? 5.471 18.491 -17.019 1.00 35.00 205 ARG A N 1
ATOM 1648 C CA . ARG A 1 205 ? 5.111 18.759 -18.430 1.00 35.00 205 ARG A CA 1
ATOM 1649 C C . ARG A 1 205 ? 6.087 19.685 -19.162 1.00 35.00 205 ARG A C 1
ATOM 1651 O O . ARG A 1 205 ? 5.970 19.817 -20.376 1.00 35.00 205 ARG A O 1
ATOM 1658 N N . SER A 1 206 ? 6.979 20.359 -18.438 1.00 34.72 206 SER A N 1
ATOM 1659 C CA . SER A 1 206 ? 7.854 21.410 -18.980 1.00 34.72 206 SER A CA 1
ATOM 1660 C C . SER A 1 206 ? 9.303 20.952 -19.209 1.00 34.72 206 SER A C 1
ATOM 1662 O O . SER A 1 206 ? 10.172 21.795 -19.430 1.00 34.72 206 SER A O 1
ATOM 1664 N N . ILE A 1 207 ? 9.561 19.640 -19.152 1.00 39.34 207 ILE A N 1
ATOM 1665 C CA . ILE A 1 207 ? 10.842 18.980 -19.462 1.00 39.34 207 ILE A CA 1
ATOM 1666 C C . ILE A 1 207 ? 10.577 17.969 -20.579 1.00 39.34 207 ILE A C 1
ATOM 1668 O O . ILE A 1 207 ? 11.419 17.879 -21.498 1.00 39.34 207 ILE A O 1
#

Radius of gyration: 21.52 Å; chains: 1; bounding box: 46×53×87 Å

Organism: Angiostrongylus cantonensis (NCBI:txid6313)

Sequence (207 aa):
MEKEGVEEVFEIDDFTVITEFERFVVAVEALVQEWGLTGERQHGRYPKGILRTCSWKTKSSVVNFGDLNKLRVTYSHPDLPLETVEELPNPERASYLPSSGVDMSTSETDFVYHSNITTMFGVSEFLVFSPADQFDDAIITEDQKNLVISAFRVVQHSIDCEVPMFIQFGHIDRQHFFGTSSNKSVVAHYGVSSNFVILWNFFRRSI

pLDDT: mean 82.75, std 16.6, range [30.73, 98.0]

Foldseek 3Di:
DDDDDPPPPPDPPPPPPQDLLNQQLVQVLVVCVVVVLFDADDQFAAPAQCLQVFDKDKDWDWDDRGDFFIWIKIKIATPDDPVRTHDDPCVPVSVQDGSQRSQQVDCRLAPNVPDPCSNQRRGRTAMEIETPDQPGRAAEDPVSVVSVQVSQVVSCVVRVRQHKYWYQYDHPVVRWIWIWGDHPRDIDTDTDDPPCSVVVVVVVVVD